Protein AF-A0A3P5W4A6-F1 (afdb_monomer)

Mean predicted aligned error: 20.03 Å

Organism: NCBI:txid2483811

Structure (mmCIF, N/CA/C/O backbone):
data_AF-A0A3P5W4A6-F1
#
_entry.id   AF-A0A3P5W4A6-F1
#
loop_
_atom_site.group_PDB
_atom_site.id
_atom_site.type_symbol
_atom_site.label_atom_id
_atom_site.label_alt_id
_atom_site.label_comp_id
_atom_site.label_asym_id
_atom_site.label_entity_id
_atom_site.label_seq_id
_atom_site.pdbx_PDB_ins_code
_atom_site.Cartn_x
_atom_site.Cartn_y
_atom_site.Cartn_z
_atom_site.occupancy
_atom_site.B_iso_or_equiv
_atom_site.auth_seq_id
_atom_site.auth_comp_id
_atom_site.auth_asym_id
_atom_site.auth_atom_id
_atom_site.pdbx_PDB_model_num
ATOM 1 N N . MET A 1 1 ? -17.748 8.771 -6.420 1.00 75.50 1 MET A N 1
ATOM 2 C CA . MET A 1 1 ? -18.821 8.607 -5.413 1.00 75.50 1 MET A CA 1
ATOM 3 C C . MET A 1 1 ? -18.178 8.096 -4.133 1.00 75.50 1 MET A C 1
ATOM 5 O O . MET A 1 1 ? -17.393 7.160 -4.230 1.00 75.50 1 MET A O 1
ATOM 9 N N . ARG A 1 2 ? -18.423 8.741 -2.987 1.00 87.06 2 ARG A N 1
ATOM 10 C CA . ARG A 1 2 ? -17.891 8.306 -1.686 1.00 87.06 2 ARG A CA 1
ATOM 11 C C . ARG A 1 2 ? -18.998 7.633 -0.875 1.00 87.06 2 ARG A C 1
ATOM 13 O O . ARG A 1 2 ? -20.155 8.033 -0.980 1.00 87.06 2 ARG A O 1
ATOM 20 N N . VAL A 1 3 ? -18.646 6.611 -0.104 1.00 90.62 3 VAL A N 1
ATOM 21 C CA . VAL A 1 3 ? -19.592 5.793 0.665 1.00 90.62 3 VAL A CA 1
ATOM 22 C C . VAL A 1 3 ? -19.397 6.059 2.159 1.00 90.62 3 VAL A C 1
ATOM 24 O O . VAL A 1 3 ? -18.287 5.872 2.653 1.00 90.62 3 VAL A O 1
ATOM 27 N N . PRO A 1 4 ? -20.425 6.500 2.904 1.00 91.75 4 PRO A N 1
ATOM 28 C CA . PRO A 1 4 ? -20.287 6.771 4.331 1.00 91.75 4 PRO A CA 1
ATOM 29 C C . PRO A 1 4 ? -20.111 5.480 5.134 1.00 91.75 4 PRO A C 1
ATOM 31 O O . PRO A 1 4 ? -20.724 4.455 4.830 1.00 91.75 4 PRO A O 1
ATOM 34 N N . ILE A 1 5 ? -19.328 5.553 6.214 1.00 91.75 5 ILE A N 1
ATOM 35 C CA . ILE A 1 5 ? -19.046 4.414 7.101 1.00 91.75 5 ILE A CA 1
ATOM 36 C C . ILE A 1 5 ? -20.317 3.729 7.609 1.00 91.75 5 ILE A C 1
ATOM 38 O O . ILE A 1 5 ? -20.350 2.508 7.664 1.00 91.75 5 ILE A O 1
ATOM 42 N N . SER A 1 6 ? -21.383 4.484 7.907 1.00 90.06 6 SER A N 1
ATOM 43 C CA . SER A 1 6 ? -22.648 3.921 8.402 1.00 90.06 6 SER A CA 1
ATOM 44 C C . SER A 1 6 ? -23.300 2.962 7.409 1.00 90.06 6 SER A C 1
ATOM 46 O O . SER A 1 6 ? -23.916 1.978 7.819 1.00 90.06 6 SER A O 1
ATOM 48 N N . LYS A 1 7 ? -23.161 3.235 6.106 1.00 92.31 7 LYS A N 1
ATOM 49 C CA . LYS A 1 7 ? -23.670 2.358 5.054 1.00 92.31 7 LYS A CA 1
ATOM 50 C C . LYS A 1 7 ? -22.880 1.049 5.029 1.00 92.31 7 LYS A C 1
ATOM 52 O O . LYS A 1 7 ? -23.491 -0.009 5.095 1.00 92.31 7 LYS A O 1
ATOM 57 N N . ILE A 1 8 ? -21.549 1.134 5.055 1.00 92.81 8 ILE A N 1
ATOM 58 C CA . ILE A 1 8 ? -20.649 -0.031 5.042 1.00 92.81 8 ILE A CA 1
ATOM 59 C C . ILE A 1 8 ? -20.871 -0.923 6.265 1.00 92.81 8 ILE A C 1
ATOM 61 O O . ILE A 1 8 ? -21.066 -2.126 6.128 1.00 92.81 8 ILE A O 1
ATOM 65 N N . THR A 1 9 ? -20.890 -0.338 7.466 1.00 93.06 9 THR A N 1
ATOM 66 C CA . THR A 1 9 ? -21.060 -1.100 8.713 1.00 93.06 9 THR A CA 1
ATOM 67 C C . THR A 1 9 ? -22.406 -1.813 8.772 1.00 93.06 9 THR A C 1
ATOM 69 O O . THR A 1 9 ? -22.501 -2.884 9.358 1.00 93.06 9 THR A O 1
ATOM 72 N N . ARG A 1 10 ? -23.447 -1.232 8.161 1.00 93.06 10 ARG A N 1
ATOM 73 C CA . ARG A 1 10 ? -24.784 -1.829 8.099 1.00 93.06 10 ARG A CA 1
ATOM 74 C C . ARG A 1 10 ? -24.882 -2.929 7.043 1.00 93.06 10 ARG A C 1
ATOM 76 O O . ARG A 1 10 ? -25.551 -3.922 7.285 1.00 93.06 10 ARG A O 1
ATOM 83 N N . GLU A 1 11 ? -24.277 -2.731 5.875 1.00 93.38 11 GLU A N 1
ATOM 84 C CA . GLU A 1 11 ? -24.373 -3.675 4.753 1.00 93.38 11 GLU A CA 1
ATOM 85 C C . GLU A 1 11 ? -23.507 -4.919 4.962 1.00 93.38 11 GLU A C 1
ATOM 87 O O . GLU A 1 11 ? -23.940 -6.019 4.632 1.00 93.38 11 GLU A O 1
ATOM 92 N N . LEU A 1 12 ? -22.320 -4.762 5.552 1.00 90.88 12 LEU A N 1
ATOM 93 C CA . LEU A 1 12 ? -21.375 -5.866 5.740 1.00 90.88 12 LEU A CA 1
ATOM 94 C C . LEU A 1 12 ? -21.392 -6.465 7.155 1.00 90.88 12 LEU A C 1
ATOM 96 O O . LEU A 1 12 ? -20.729 -7.472 7.389 1.00 90.88 12 LEU A O 1
ATOM 100 N N . ASP A 1 13 ? -22.159 -5.877 8.081 1.00 92.06 13 ASP A N 1
ATOM 101 C CA . ASP A 1 13 ? -22.192 -6.232 9.513 1.00 92.06 13 ASP A CA 1
ATOM 102 C C . ASP A 1 13 ? -20.806 -6.151 10.194 1.00 92.06 13 ASP A C 1
ATOM 104 O O . ASP A 1 13 ? -20.421 -6.951 11.048 1.00 92.06 13 ASP A O 1
ATOM 108 N N . ILE A 1 14 ? -20.019 -5.146 9.797 1.00 91.25 14 ILE A N 1
ATOM 109 C CA . ILE A 1 14 ? -18.671 -4.891 10.321 1.00 91.25 14 ILE A CA 1
ATOM 110 C C . ILE A 1 14 ? -18.747 -3.788 11.374 1.00 91.25 14 ILE A C 1
ATOM 112 O O . ILE A 1 14 ? -19.361 -2.739 11.166 1.00 91.25 14 ILE A O 1
ATOM 116 N N . LYS A 1 15 ? -18.058 -3.964 12.507 1.00 91.56 15 LYS A N 1
ATOM 117 C CA . LYS A 1 15 ? -17.985 -2.915 13.535 1.00 91.56 15 LYS A CA 1
ATOM 118 C C . LYS A 1 15 ? -17.104 -1.762 13.055 1.00 91.56 15 LYS A C 1
ATOM 120 O O . LYS A 1 15 ? -15.986 -1.991 12.600 1.00 91.56 15 LYS A O 1
ATOM 125 N N . SER A 1 16 ? -17.514 -0.513 13.292 1.00 88.88 16 SER A N 1
ATOM 126 C CA . SER A 1 16 ? -16.731 0.683 12.919 1.00 88.88 16 SER A CA 1
ATOM 127 C C . SER A 1 16 ? -15.290 0.660 13.448 1.00 88.88 16 SER A C 1
ATOM 129 O O . SER A 1 16 ? -14.368 1.130 12.790 1.00 88.88 16 SER A O 1
ATOM 131 N N . PHE A 1 17 ? -15.079 0.073 14.630 1.00 89.81 17 PHE A N 1
ATOM 132 C CA . PHE A 1 17 ? -13.748 -0.103 15.216 1.00 89.81 17 PHE A CA 1
ATOM 133 C C . PHE A 1 17 ? -12.840 -1.041 14.403 1.00 89.81 17 PHE A C 1
ATOM 135 O O . PHE A 1 17 ? -11.631 -0.835 14.359 1.00 89.81 17 PHE A O 1
ATOM 142 N N . GLN A 1 18 ? -13.397 -2.066 13.750 1.00 90.62 18 GLN A N 1
ATOM 143 C CA . GLN A 1 18 ? -12.624 -2.958 12.881 1.00 90.62 18 GLN A CA 1
ATOM 144 C C . GLN A 1 18 ? -12.166 -2.229 11.621 1.00 90.62 18 GLN A C 1
ATOM 146 O O . GLN A 1 18 ? -10.987 -2.314 11.292 1.00 90.62 18 GLN A O 1
ATOM 151 N N . LEU A 1 19 ? -13.052 -1.448 10.992 1.00 91.62 19 LEU A N 1
ATOM 152 C CA . LEU A 1 19 ? -12.688 -0.605 9.850 1.00 91.62 19 LEU A CA 1
ATOM 153 C C . LEU A 1 19 ? -11.540 0.338 10.211 1.00 91.62 19 LEU A C 1
ATOM 155 O O . LEU A 1 19 ? -10.555 0.403 9.486 1.00 91.62 19 LEU A O 1
ATOM 159 N N . HIS A 1 20 ? -11.601 0.976 11.383 1.00 89.12 20 HIS A N 1
ATOM 160 C CA . HIS A 1 20 ? -10.517 1.845 11.832 1.00 89.12 20 HIS A CA 1
ATOM 161 C C . HIS A 1 20 ? -9.177 1.108 11.988 1.00 89.12 20 HIS A C 1
ATOM 163 O O . HIS A 1 20 ? -8.141 1.615 11.574 1.00 89.12 20 HIS A O 1
ATOM 169 N N . LYS A 1 21 ? -9.183 -0.127 12.501 1.00 90.25 21 LYS A N 1
ATOM 170 C CA . LYS A 1 21 ? -7.963 -0.948 12.557 1.00 90.25 21 LYS A CA 1
ATOM 171 C C . LYS A 1 21 ? -7.420 -1.305 11.177 1.00 90.25 21 LYS A C 1
ATOM 173 O O . LYS A 1 21 ? -6.212 -1.444 11.023 1.00 90.25 21 LYS A O 1
ATOM 178 N N . TRP A 1 22 ? -8.287 -1.509 10.190 1.00 91.38 22 TRP A N 1
ATOM 179 C CA . TRP A 1 22 ? -7.861 -1.788 8.817 1.00 91.38 22 TRP A CA 1
ATOM 180 C C . TRP A 1 22 ? -7.266 -0.544 8.154 1.00 91.38 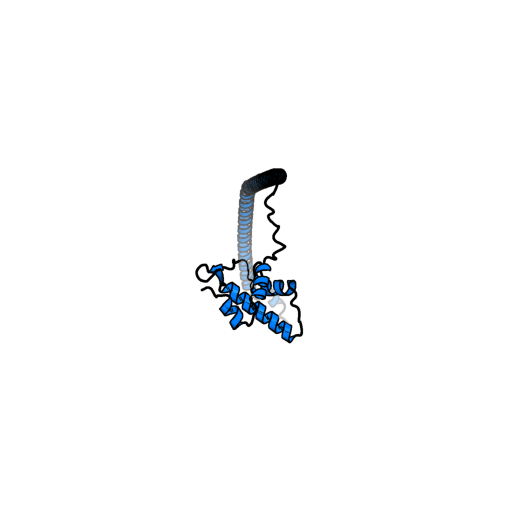22 TRP A C 1
ATOM 182 O O . TRP A 1 22 ? -6.289 -0.665 7.419 1.00 91.38 22 TRP A O 1
ATOM 192 N N . GLU A 1 23 ? -7.784 0.645 8.478 1.00 89.88 23 GLU A N 1
ATOM 193 C CA . GLU A 1 23 ? -7.181 1.932 8.100 1.00 89.88 23 GLU A CA 1
ATOM 194 C C . GLU A 1 23 ? -5.772 2.079 8.683 1.00 89.88 23 GLU A C 1
ATOM 196 O O . GLU A 1 23 ? -4.827 2.340 7.946 1.00 89.88 23 GLU A O 1
ATOM 201 N N . GLU A 1 24 ? -5.613 1.871 9.995 1.00 87.88 24 GLU A N 1
ATOM 202 C CA . GLU A 1 24 ? -4.319 2.000 10.687 1.00 87.88 24 GLU A CA 1
ATOM 203 C C . GLU A 1 24 ? -3.252 1.046 10.146 1.00 87.88 24 GLU A C 1
ATOM 205 O O . GLU A 1 24 ? -2.065 1.362 10.179 1.00 87.88 24 GLU A O 1
ATOM 210 N N . ARG A 1 25 ? -3.673 -0.115 9.640 1.00 86.81 25 ARG A N 1
ATOM 211 C CA . ARG A 1 25 ? -2.792 -1.127 9.048 1.00 86.81 25 ARG A CA 1
ATOM 212 C C . ARG A 1 25 ? -2.487 -0.896 7.569 1.00 86.81 25 ARG A C 1
ATOM 214 O O . ARG A 1 25 ? -1.759 -1.691 6.988 1.00 86.81 25 ARG A O 1
ATOM 221 N N . GLY A 1 26 ? -3.071 0.128 6.944 1.00 87.06 26 GLY A N 1
ATOM 222 C CA . GLY A 1 26 ? -2.898 0.388 5.512 1.00 87.06 26 GLY A CA 1
ATOM 223 C C . GLY A 1 26 ? -3.611 -0.618 4.598 1.00 87.06 26 GLY A C 1
ATOM 224 O O . GLY A 1 26 ? -3.369 -0.648 3.394 1.00 87.06 26 GLY A O 1
ATOM 225 N N . TRP A 1 27 ? -4.523 -1.442 5.125 1.00 90.25 27 TRP A N 1
ATOM 226 C CA . TRP A 1 27 ? -5.204 -2.478 4.333 1.00 90.25 27 TRP A CA 1
ATOM 227 C C . TRP A 1 27 ? -6.145 -1.888 3.280 1.00 90.25 27 TRP A C 1
ATOM 229 O O . TRP A 1 27 ? -6.357 -2.477 2.219 1.00 90.25 27 TRP A O 1
ATOM 239 N N . LEU A 1 28 ? -6.660 -0.685 3.540 1.00 89.94 28 LEU A N 1
ATOM 240 C CA . LEU A 1 28 ? -7.551 0.030 2.625 1.00 89.94 28 LEU A CA 1
ATOM 241 C C . LEU A 1 28 ? -6.806 0.762 1.494 1.00 89.94 28 LEU A C 1
ATOM 243 O O . LEU A 1 28 ? -7.451 1.396 0.663 1.00 89.94 28 LEU A O 1
ATOM 247 N N . GLY A 1 29 ? -5.477 0.633 1.425 1.00 84.50 29 GLY A N 1
ATOM 248 C CA . GLY A 1 29 ? -4.630 1.257 0.409 1.00 84.50 29 GLY A CA 1
ATOM 249 C C . GLY A 1 29 ? -4.019 2.584 0.858 1.00 84.50 29 GLY A C 1
ATOM 250 O O . GLY A 1 29 ? -4.116 2.974 2.020 1.00 84.50 29 GLY A O 1
ATOM 251 N N . THR A 1 30 ? -3.372 3.265 -0.086 1.00 79.06 30 THR A N 1
ATOM 252 C CA . THR A 1 30 ? -2.636 4.521 0.141 1.00 79.06 30 THR A CA 1
ATOM 253 C C . THR A 1 30 ? -3.531 5.758 0.129 1.00 79.06 30 THR A C 1
ATOM 255 O O . THR A 1 30 ? -3.128 6.819 0.607 1.00 79.06 30 THR A O 1
ATOM 258 N N . GLU A 1 31 ? -4.755 5.645 -0.396 1.00 79.56 31 GLU A N 1
ATOM 259 C CA . GLU A 1 31 ? -5.702 6.754 -0.406 1.00 79.56 31 GLU A CA 1
ATOM 260 C C . GLU A 1 31 ? -6.123 7.126 1.026 1.00 79.56 31 GLU A C 1
ATOM 262 O O . GLU A 1 31 ? -6.561 6.259 1.791 1.00 79.56 31 GLU A O 1
ATOM 267 N N . PRO A 1 32 ? -6.073 8.416 1.402 1.00 80.62 32 PRO A N 1
ATOM 268 C CA . PRO A 1 32 ? -6.517 8.846 2.717 1.00 80.62 32 PRO A CA 1
ATOM 269 C C . PRO A 1 32 ? -8.035 8.686 2.861 1.00 80.6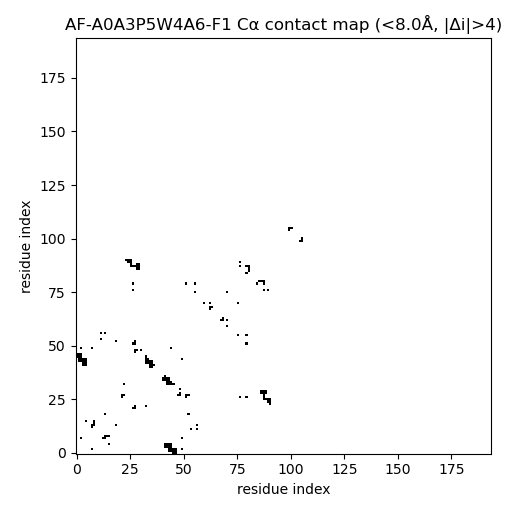2 32 PRO A C 1
ATOM 271 O O . PRO A 1 32 ? -8.817 9.004 1.958 1.00 80.62 32 PRO A O 1
ATOM 274 N N . VAL A 1 33 ? -8.475 8.234 4.036 1.00 85.62 33 VAL A N 1
ATOM 275 C CA . VAL A 1 33 ? -9.900 8.217 4.389 1.00 85.62 33 VAL A CA 1
ATOM 276 C C . VAL A 1 33 ? -10.388 9.649 4.564 1.00 85.62 33 VAL A C 1
ATOM 278 O O . VAL A 1 33 ? -9.871 10.403 5.391 1.00 85.62 33 VAL A O 1
ATOM 281 N N . PHE A 1 34 ? -11.410 10.024 3.797 1.00 87.31 34 PHE A N 1
ATOM 282 C CA . PHE A 1 34 ? -11.976 11.365 3.859 1.00 87.31 34 PHE A CA 1
ATOM 283 C C . PHE A 1 34 ? -12.984 11.464 4.998 1.00 87.31 34 PHE A C 1
ATOM 285 O O . PHE A 1 34 ? -13.841 10.593 5.161 1.00 87.31 34 PHE A O 1
ATOM 292 N N . LYS A 1 35 ? -12.899 12.543 5.771 1.00 88.62 35 LYS A N 1
ATOM 293 C CA . LYS A 1 35 ? -13.887 12.886 6.793 1.00 88.62 35 LYS A CA 1
ATOM 294 C C . LYS A 1 35 ? -14.749 14.008 6.248 1.00 88.62 35 LYS A C 1
ATOM 296 O O . LYS A 1 35 ? -14.225 15.072 5.940 1.00 88.62 35 LYS A O 1
ATOM 301 N N . ASP A 1 36 ? -16.037 13.739 6.115 1.00 84.62 36 ASP A N 1
ATOM 302 C CA . ASP A 1 36 ? -17.000 14.683 5.569 1.00 84.62 36 ASP A CA 1
ATOM 303 C C . ASP A 1 36 ? -17.292 15.797 6.591 1.00 84.62 36 ASP A C 1
ATOM 305 O O . ASP A 1 36 ? -17.867 15.503 7.647 1.00 84.62 36 ASP A O 1
ATOM 309 N N . PRO A 1 37 ? -16.873 17.052 6.335 1.00 83.31 37 PRO A N 1
ATOM 310 C CA . PRO A 1 37 ? -17.083 18.152 7.272 1.00 83.31 37 PRO A CA 1
ATOM 311 C C . PRO A 1 37 ? -18.569 18.488 7.448 1.00 83.31 37 PRO A C 1
ATOM 313 O O . PRO A 1 37 ? -18.964 18.894 8.540 1.00 83.31 37 PRO A O 1
ATOM 316 N N . ASP A 1 38 ? -19.394 18.247 6.427 1.00 84.00 38 ASP A N 1
ATOM 317 C CA . ASP A 1 38 ? -20.820 18.587 6.433 1.00 84.00 38 ASP A CA 1
ATOM 318 C C . ASP A 1 38 ? -21.663 17.543 7.180 1.00 84.00 38 ASP A C 1
ATOM 320 O O . ASP A 1 38 ? -22.818 17.783 7.532 1.00 84.00 38 ASP A O 1
ATOM 324 N N . ASN A 1 39 ? -21.074 16.383 7.480 1.00 82.75 39 ASN A N 1
ATOM 325 C CA . ASN A 1 39 ? -21.731 15.274 8.158 1.00 82.75 39 ASN A CA 1
ATOM 326 C C . ASN A 1 39 ? -20.968 14.861 9.426 1.00 82.75 39 ASN A C 1
ATOM 328 O O . ASN A 1 39 ? -20.541 13.717 9.581 1.00 82.75 39 ASN A O 1
ATOM 332 N N . ASN A 1 40 ? -20.754 15.820 10.333 1.00 83.56 40 ASN A N 1
ATOM 333 C CA . ASN A 1 40 ? -20.132 15.609 11.650 1.00 83.56 40 ASN A CA 1
ATOM 334 C C . ASN A 1 40 ? -18.754 14.904 11.593 1.00 83.56 40 ASN A C 1
ATOM 336 O O . ASN A 1 40 ? -18.405 14.101 12.462 1.00 83.56 40 ASN A O 1
ATOM 340 N N . GLY A 1 41 ? -17.977 15.143 10.532 1.00 82.69 41 GLY A N 1
ATOM 341 C CA . GLY A 1 41 ? -16.682 14.492 10.327 1.00 82.69 41 GLY A CA 1
ATOM 342 C C . GLY A 1 41 ? -16.781 12.990 10.042 1.00 82.69 41 GLY A C 1
ATOM 343 O O . GLY A 1 41 ? -15.814 12.256 10.286 1.00 82.69 41 GLY A O 1
ATOM 344 N N . GLN A 1 42 ? -17.934 12.503 9.571 1.00 86.94 42 GLN A N 1
ATOM 345 C CA . GLN A 1 42 ? -18.147 11.088 9.293 1.00 86.94 42 GLN A CA 1
ATOM 346 C C . GLN A 1 42 ? -17.155 10.595 8.230 1.00 86.94 42 GLN A C 1
ATOM 348 O O . GLN A 1 42 ? -16.916 11.241 7.211 1.00 86.94 42 GLN A O 1
ATOM 353 N N . ARG A 1 43 ? -16.568 9.416 8.465 1.00 89.94 43 ARG A N 1
ATOM 354 C CA . ARG A 1 43 ? -15.662 8.779 7.503 1.00 89.94 43 ARG A CA 1
ATOM 355 C C . ARG A 1 43 ? -16.426 8.364 6.253 1.00 89.94 43 ARG A C 1
ATOM 357 O O . ARG A 1 43 ? -17.495 7.756 6.346 1.00 89.94 43 ARG A O 1
ATOM 364 N N . THR A 1 44 ? -15.841 8.649 5.100 1.00 92.31 44 THR A N 1
ATOM 365 C CA . THR A 1 44 ? -16.347 8.243 3.796 1.00 92.31 44 THR A CA 1
ATOM 366 C C . THR A 1 44 ? -15.229 7.604 2.982 1.00 92.31 44 THR A C 1
ATOM 368 O O . THR A 1 44 ? -14.091 8.082 2.963 1.00 92.31 44 THR A O 1
ATOM 371 N N . TYR A 1 45 ? -15.570 6.518 2.302 1.00 92.44 45 TYR A N 1
ATOM 372 C CA . TYR A 1 45 ? -14.625 5.673 1.590 1.00 92.44 45 TYR A CA 1
ATOM 373 C C . TYR A 1 45 ? -14.778 5.833 0.081 1.00 92.44 45 TYR A C 1
ATOM 375 O O . TYR A 1 45 ? -15.887 6.037 -0.427 1.00 92.44 45 TYR A O 1
ATOM 383 N N . SER A 1 46 ? -13.662 5.777 -0.639 1.00 91.62 46 SER A N 1
ATOM 384 C CA . SER A 1 46 ? -13.655 5.699 -2.098 1.00 91.62 46 SER A CA 1
ATOM 385 C C . SER A 1 46 ? -14.157 4.333 -2.576 1.00 91.62 46 SER A C 1
ATOM 387 O O . SER A 1 46 ? -14.298 3.392 -1.794 1.00 91.62 46 SER A O 1
ATOM 389 N N . LYS A 1 47 ? -14.427 4.210 -3.879 1.00 90.12 47 LYS A N 1
ATOM 390 C CA . LYS A 1 47 ? -14.847 2.934 -4.472 1.00 90.12 47 LYS A CA 1
ATOM 391 C C . LYS A 1 47 ? -13.785 1.843 -4.274 1.00 90.12 47 LYS A C 1
ATOM 393 O O . LYS A 1 47 ? -14.130 0.740 -3.878 1.00 90.12 47 LYS A O 1
ATOM 398 N N . GLN A 1 48 ? -12.508 2.179 -4.463 1.00 88.88 48 GLN A N 1
ATOM 399 C CA . GLN A 1 48 ? -11.394 1.245 -4.262 1.00 88.88 48 GLN A CA 1
ATOM 400 C C . GLN A 1 48 ? -11.274 0.801 -2.799 1.00 88.88 48 GLN A C 1
ATOM 402 O O . GLN A 1 48 ? -11.060 -0.376 -2.517 1.00 88.88 48 GLN A O 1
ATOM 407 N N . GLN A 1 49 ? -11.453 1.731 -1.855 1.00 91.12 49 GLN A N 1
ATOM 408 C CA . GLN A 1 49 ? -11.473 1.401 -0.430 1.00 91.12 49 GLN A CA 1
ATOM 409 C C . GLN A 1 49 ? -12.641 0.465 -0.091 1.00 91.12 49 GLN A C 1
ATOM 411 O O . GLN A 1 49 ? -12.450 -0.477 0.670 1.00 91.12 49 GLN A O 1
ATOM 416 N N . VAL A 1 50 ? -13.825 0.682 -0.675 1.00 92.69 50 VAL A N 1
ATOM 417 C CA . VAL A 1 50 ? -14.987 -0.204 -0.485 1.00 92.69 50 VAL A CA 1
ATOM 418 C C . VAL A 1 50 ? -14.716 -1.603 -1.044 1.00 92.69 50 VAL A C 1
ATOM 420 O O . VAL A 1 50 ? -14.923 -2.572 -0.325 1.00 92.69 50 VAL A O 1
ATOM 423 N N . GLU A 1 51 ? -14.163 -1.719 -2.254 1.00 92.19 51 GLU A N 1
ATOM 424 C CA . GLU A 1 51 ? -13.800 -3.015 -2.857 1.00 92.19 51 GLU A CA 1
ATOM 425 C C . GLU A 1 51 ? -12.800 -3.798 -1.982 1.00 92.19 51 GLU A C 1
ATOM 427 O O . GLU A 1 51 ? -12.918 -5.014 -1.810 1.00 92.19 51 GLU A O 1
ATOM 432 N N . ARG A 1 52 ? -11.834 -3.102 -1.366 1.00 92.44 52 ARG A N 1
ATOM 433 C CA . ARG A 1 52 ? -10.904 -3.703 -0.398 1.00 92.44 52 ARG A CA 1
ATOM 434 C C . ARG A 1 52 ? -11.612 -4.151 0.880 1.00 92.44 52 ARG A C 1
ATOM 436 O O . ARG A 1 52 ? -11.348 -5.253 1.347 1.00 92.44 52 ARG A O 1
ATOM 443 N N . ILE A 1 53 ? -12.505 -3.329 1.437 1.00 94.50 53 ILE A N 1
ATOM 444 C CA . ILE A 1 53 ? -13.295 -3.672 2.633 1.00 94.50 53 ILE A CA 1
ATOM 445 C C . ILE A 1 53 ? -14.129 -4.934 2.384 1.00 94.50 53 ILE A C 1
ATOM 447 O O . ILE A 1 53 ? -14.114 -5.839 3.215 1.00 94.50 53 ILE A O 1
ATOM 451 N N . GLU A 1 54 ? -14.825 -4.997 1.248 1.00 94.62 54 GLU A N 1
ATOM 452 C CA . GLU A 1 54 ? -15.653 -6.144 0.860 1.00 94.62 54 GLU A CA 1
ATOM 453 C C . GLU A 1 54 ? -14.816 -7.419 0.746 1.00 94.62 54 GLU A C 1
ATOM 455 O O . GLU A 1 54 ? -15.203 -8.461 1.270 1.00 94.62 54 GLU A O 1
ATOM 460 N N . TYR A 1 55 ? -13.627 -7.333 0.146 1.00 95.00 55 TYR A N 1
ATOM 461 C CA . TYR A 1 55 ? -12.734 -8.484 0.068 1.00 95.00 55 TYR A CA 1
ATOM 462 C C . TYR A 1 55 ? -12.204 -8.937 1.433 1.00 95.00 55 TYR A C 1
ATOM 464 O O . TYR A 1 55 ? -12.156 -10.134 1.704 1.00 95.00 55 TYR A O 1
ATOM 472 N N . ILE A 1 56 ? -11.808 -8.004 2.307 1.00 94.50 56 ILE A N 1
ATOM 473 C CA . ILE A 1 56 ? -11.340 -8.351 3.659 1.00 94.50 56 ILE A CA 1
ATOM 474 C C . ILE A 1 56 ? -12.456 -9.067 4.428 1.00 94.50 56 ILE A C 1
ATOM 476 O O . ILE A 1 56 ? -12.195 -10.055 5.114 1.00 94.50 56 ILE A O 1
ATOM 480 N N . ASP A 1 57 ? -13.693 -8.586 4.308 1.00 94.75 57 ASP A N 1
ATOM 481 C CA . ASP A 1 57 ? -14.863 -9.202 4.930 1.00 94.75 57 ASP A CA 1
ATOM 482 C C . ASP A 1 57 ? -15.136 -10.614 4.394 1.00 94.75 57 ASP A C 1
ATOM 484 O O . ASP A 1 57 ? -15.339 -11.537 5.184 1.00 94.75 57 ASP A O 1
ATOM 488 N N . GLU A 1 58 ? -15.060 -10.808 3.075 1.00 94.56 58 GLU A N 1
ATOM 489 C CA . GLU A 1 58 ? -15.184 -12.117 2.425 1.00 94.56 58 GLU A CA 1
ATOM 490 C C . GLU A 1 58 ? -14.146 -13.113 2.965 1.00 94.56 58 GLU A C 1
ATOM 492 O O . GLU A 1 58 ? -14.509 -14.183 3.461 1.00 94.56 58 GLU A O 1
ATOM 497 N N . VAL A 1 59 ? -12.867 -12.722 2.985 1.00 94.31 59 VAL A N 1
ATOM 498 C CA . VAL A 1 59 ? -11.773 -13.558 3.502 1.00 94.31 59 VAL A CA 1
ATOM 499 C C . VAL A 1 59 ? -11.985 -13.897 4.979 1.00 94.31 59 VAL A C 1
ATOM 501 O O . VAL A 1 59 ? -11.794 -15.042 5.389 1.00 94.31 59 VAL A O 1
ATOM 504 N N . ILE A 1 60 ? -12.401 -12.931 5.805 1.00 93.00 60 ILE A N 1
ATOM 505 C CA . ILE A 1 60 ? -12.667 -13.179 7.228 1.00 93.00 60 ILE A CA 1
ATOM 506 C C . ILE A 1 60 ? -13.848 -14.137 7.398 1.00 93.00 60 ILE A C 1
ATOM 508 O O . ILE A 1 60 ? -13.774 -15.043 8.231 1.00 93.00 60 ILE A O 1
ATOM 512 N N . LYS A 1 61 ? -14.928 -13.969 6.631 1.00 93.19 61 LYS A N 1
ATOM 513 C CA . LYS A 1 61 ? -16.086 -14.871 6.671 1.00 93.19 61 LYS A CA 1
ATOM 514 C C . LYS A 1 61 ? -15.690 -16.291 6.276 1.00 93.19 61 LYS A C 1
ATOM 516 O O . LYS A 1 61 ? -16.102 -17.233 6.951 1.00 93.19 61 LYS A O 1
ATOM 521 N N . ASP A 1 62 ? -14.842 -16.451 5.268 1.00 94.12 62 ASP A N 1
ATOM 522 C CA . ASP A 1 62 ? -14.337 -17.761 4.859 1.00 94.12 62 ASP A CA 1
ATOM 523 C C . ASP A 1 62 ? -13.399 -18.386 5.898 1.00 94.12 62 ASP A C 1
ATOM 525 O O . ASP A 1 62 ? -13.554 -19.562 6.226 1.00 94.12 62 ASP A O 1
ATOM 529 N N . GLN A 1 63 ? -12.528 -17.596 6.533 1.00 92.81 63 GLN A N 1
ATOM 530 C CA . GLN A 1 63 ? -11.737 -18.051 7.683 1.00 92.81 63 GLN A CA 1
ATOM 531 C C . GLN A 1 63 ? -12.632 -18.549 8.827 1.00 92.81 63 GLN A C 1
ATOM 533 O O . GLN A 1 63 ? -12.356 -19.587 9.423 1.00 92.81 63 GLN A O 1
ATOM 538 N N . ARG A 1 64 ? -13.740 -17.855 9.120 1.00 92.88 64 ARG A N 1
ATOM 539 C CA . ARG A 1 64 ? -14.689 -18.289 10.160 1.00 92.88 64 ARG A CA 1
ATOM 540 C C . ARG A 1 64 ? -15.407 -19.588 9.802 1.00 92.88 64 ARG A C 1
ATOM 542 O O . ARG A 1 64 ? -15.634 -20.388 10.705 1.00 92.88 64 ARG A O 1
ATOM 549 N N . LYS A 1 65 ? -15.718 -19.829 8.522 1.00 93.88 65 LYS A N 1
ATOM 550 C CA . LYS A 1 65 ? -16.258 -21.123 8.057 1.00 93.88 65 LYS A CA 1
ATOM 551 C C . LYS A 1 65 ? -15.254 -22.264 8.236 1.00 93.88 65 LYS A C 1
ATOM 553 O O . LYS A 1 65 ? -15.667 -23.392 8.465 1.00 93.88 65 LYS A O 1
ATOM 558 N N . GLN A 1 66 ? -13.959 -21.966 8.154 1.00 92.19 66 GLN A N 1
ATOM 559 C CA . GLN A 1 66 ? -12.863 -22.913 8.388 1.00 92.19 66 GLN A CA 1
ATOM 560 C C . GLN A 1 66 ? -12.454 -23.016 9.871 1.00 92.19 66 GLN A C 1
ATOM 562 O O . GLN A 1 66 ? -11.378 -23.522 10.171 1.00 92.19 66 GLN A O 1
ATOM 567 N N . GLU A 1 67 ? -13.271 -22.502 10.799 1.00 91.44 67 GLU A N 1
ATOM 568 C CA . GLU A 1 67 ? -12.992 -22.470 12.248 1.00 91.44 67 GLU A CA 1
ATOM 569 C C . GLU A 1 67 ? -11.727 -21.677 12.644 1.00 91.44 67 GLU A C 1
ATOM 571 O O . GLU A 1 67 ? -11.260 -21.713 13.784 1.00 91.44 67 GLU A O 1
ATOM 576 N N . ILE A 1 68 ? -11.191 -20.862 11.733 1.00 88.62 68 ILE A N 1
ATOM 577 C CA . ILE A 1 68 ? -10.089 -19.947 12.021 1.00 88.62 68 ILE A CA 1
ATOM 578 C C . ILE A 1 68 ? -10.685 -18.706 12.684 1.00 88.62 68 ILE A C 1
ATOM 580 O O . ILE A 1 68 ? -11.295 -17.857 12.034 1.00 88.62 68 ILE A O 1
ATOM 584 N N . HIS A 1 69 ? -10.512 -18.574 14.000 1.00 85.56 69 HIS A N 1
ATOM 585 C CA . HIS A 1 69 ? -11.066 -17.459 14.785 1.00 85.56 69 HIS A CA 1
ATOM 586 C C . HIS A 1 69 ? -10.200 -16.192 14.799 1.00 85.56 69 HIS A C 1
ATOM 588 O O . HIS A 1 69 ? -10.687 -15.114 15.152 1.00 85.56 69 HIS A O 1
ATOM 594 N N . ARG A 1 70 ? -8.923 -16.285 14.415 1.00 85.06 70 ARG A N 1
ATOM 595 C CA . ARG A 1 70 ? -7.990 -15.153 14.402 1.00 85.06 70 ARG A CA 1
ATOM 596 C C . ARG A 1 70 ? -7.348 -15.018 13.031 1.00 85.06 70 ARG A C 1
ATOM 598 O O . ARG A 1 70 ? -6.675 -15.926 12.575 1.00 85.06 70 ARG A O 1
ATOM 605 N N . THR A 1 71 ? -7.534 -13.855 12.423 1.00 86.81 71 THR A N 1
ATOM 606 C CA . THR A 1 71 ? -6.928 -13.508 11.136 1.00 86.81 71 THR A CA 1
ATOM 607 C C . THR A 1 71 ? -5.480 -13.082 11.355 1.00 86.81 71 THR A C 1
ATOM 609 O O . THR A 1 71 ? -5.231 -12.133 12.112 1.00 86.81 71 THR A O 1
ATOM 612 N N . ASP A 1 72 ? -4.533 -13.775 10.719 1.00 89.69 72 ASP A N 1
ATOM 613 C CA . ASP A 1 72 ? -3.128 -13.366 10.702 1.00 89.69 72 ASP A CA 1
ATOM 614 C C . ASP A 1 72 ? -2.979 -12.090 9.854 1.00 89.69 72 ASP A C 1
ATOM 616 O O . ASP A 1 72 ? -3.359 -12.079 8.678 1.00 89.69 72 ASP A O 1
ATOM 620 N N . PRO A 1 73 ? -2.446 -10.991 10.424 1.00 87.81 73 PRO A N 1
ATOM 621 C CA . PRO A 1 73 ? -2.217 -9.775 9.665 1.00 87.81 73 PRO A CA 1
ATOM 622 C C . PRO A 1 73 ? -1.325 -9.967 8.432 1.00 87.81 73 PRO A C 1
ATOM 624 O O . PRO A 1 73 ? -1.601 -9.360 7.402 1.00 87.81 73 PRO A O 1
ATOM 627 N N . LYS A 1 74 ? -0.288 -10.812 8.518 1.00 88.75 74 LYS A N 1
ATOM 628 C CA . LYS A 1 74 ? 0.672 -11.006 7.418 1.00 88.75 74 LYS A CA 1
ATOM 629 C C . LYS A 1 74 ? 0.046 -11.740 6.239 1.00 88.75 74 LYS A C 1
ATOM 631 O O . LYS A 1 74 ? 0.333 -11.432 5.086 1.00 88.75 74 LYS A O 1
ATOM 636 N N . GLU A 1 75 ? -0.806 -12.712 6.538 1.00 90.81 75 GLU A N 1
ATOM 637 C CA . GLU A 1 75 ? -1.546 -13.459 5.527 1.00 90.81 75 GLU A CA 1
ATOM 638 C C . GLU A 1 75 ? -2.545 -12.550 4.807 1.00 90.81 75 GLU A C 1
ATOM 640 O O . GLU A 1 75 ? -2.587 -12.532 3.579 1.00 90.81 75 GLU A O 1
ATOM 645 N N . MET A 1 76 ? -3.277 -11.719 5.557 1.00 90.50 76 MET A N 1
ATOM 646 C CA . MET A 1 76 ? -4.203 -10.749 4.970 1.00 90.50 76 MET A CA 1
ATOM 647 C C . MET A 1 76 ? -3.481 -9.726 4.081 1.00 90.50 76 MET A C 1
ATOM 649 O O . MET A 1 76 ? -3.944 -9.437 2.982 1.00 90.50 76 MET A O 1
ATOM 653 N N . GLU A 1 77 ? -2.327 -9.209 4.517 1.00 89.25 77 GLU A N 1
ATOM 654 C CA . GLU A 1 77 ? -1.482 -8.319 3.704 1.00 89.25 77 GLU A CA 1
ATOM 655 C C . GLU A 1 77 ? -1.085 -8.975 2.376 1.00 89.25 77 GLU A C 1
ATOM 657 O O . GLU A 1 77 ? -1.201 -8.349 1.322 1.00 89.25 77 GLU A O 1
ATOM 662 N N . LYS A 1 78 ? -0.678 -10.251 2.411 1.00 89.25 78 LYS A N 1
ATOM 663 C CA . LYS A 1 78 ? -0.326 -11.015 1.209 1.00 89.25 78 LYS A CA 1
ATOM 664 C C . LYS A 1 78 ? -1.523 -11.175 0.268 1.00 89.25 78 LYS A C 1
ATOM 666 O O . LYS A 1 78 ? -1.383 -10.921 -0.924 1.00 89.25 78 LYS A O 1
ATOM 671 N N . LEU A 1 79 ? -2.689 -11.546 0.797 1.00 90.81 79 LEU A N 1
ATOM 672 C CA . LEU A 1 79 ? -3.920 -11.715 0.015 1.00 90.81 79 LEU A CA 1
ATOM 673 C C . LEU A 1 79 ? -4.390 -10.405 -0.628 1.00 90.81 79 LEU A C 1
ATOM 675 O O . LEU A 1 79 ? -4.882 -10.404 -1.756 1.00 90.81 79 LEU A O 1
ATOM 679 N N . LEU A 1 80 ? -4.249 -9.287 0.086 1.00 90.06 80 LEU A N 1
ATOM 680 C CA . LEU A 1 80 ? -4.576 -7.960 -0.428 1.00 90.06 80 LEU A CA 1
ATOM 681 C C . LEU A 1 80 ? -3.612 -7.530 -1.536 1.00 90.06 80 LEU A C 1
ATOM 683 O O . LEU A 1 80 ? -4.058 -6.991 -2.549 1.00 90.06 80 LEU A O 1
ATOM 687 N N . LEU A 1 81 ? -2.315 -7.797 -1.364 1.00 87.19 81 LEU A N 1
ATOM 688 C CA . LEU A 1 81 ? -1.301 -7.524 -2.379 1.00 87.19 81 LEU A CA 1
ATOM 689 C C . LEU A 1 81 ? -1.539 -8.356 -3.647 1.00 87.19 81 LEU A C 1
ATOM 691 O O . LEU A 1 81 ? -1.453 -7.820 -4.748 1.00 87.19 81 LEU A O 1
ATOM 695 N N . GLU A 1 82 ? -1.877 -9.637 -3.492 1.00 88.88 82 GLU A N 1
ATOM 696 C CA . GLU A 1 82 ? -2.156 -10.550 -4.604 1.00 88.88 82 GLU A CA 1
ATOM 697 C C . GLU A 1 82 ? -3.403 -10.135 -5.398 1.00 88.88 82 GLU A C 1
ATOM 699 O O . GLU A 1 82 ? -3.367 -10.122 -6.626 1.00 88.88 82 GLU A O 1
ATOM 704 N N . LYS A 1 83 ? -4.493 -9.747 -4.717 1.00 88.25 83 LYS A N 1
ATOM 705 C CA . LYS A 1 83 ? -5.753 -9.391 -5.390 1.00 88.25 83 LYS A CA 1
ATOM 706 C C . LYS A 1 83 ? -5.732 -8.011 -6.043 1.00 88.25 83 LYS A C 1
ATOM 708 O O . LYS A 1 83 ? -6.285 -7.852 -7.128 1.00 88.25 83 LYS A O 1
ATOM 713 N N . PHE A 1 84 ? -5.168 -7.006 -5.376 1.00 85.19 84 PHE A N 1
ATOM 714 C CA . PHE A 1 84 ? -5.281 -5.618 -5.833 1.00 85.19 84 PHE A CA 1
ATOM 715 C C . PHE A 1 84 ? -4.032 -5.098 -6.545 1.00 85.19 84 PHE A C 1
ATOM 717 O O . PHE A 1 84 ? -4.156 -4.149 -7.316 1.00 85.19 84 PHE A O 1
ATOM 724 N N . GLY A 1 85 ? -2.861 -5.709 -6.332 1.00 70.38 85 GLY A N 1
ATOM 725 C CA . GLY A 1 85 ? -1.588 -5.195 -6.835 1.00 70.38 85 GLY A CA 1
ATOM 726 C C . GLY A 1 85 ? -1.220 -3.828 -6.234 1.00 70.38 85 GLY A C 1
ATOM 727 O O . GLY A 1 85 ? -2.072 -3.014 -5.877 1.00 70.38 85 GLY A O 1
ATOM 728 N N . GLY A 1 86 ? 0.077 -3.552 -6.104 1.00 59.53 86 GLY A N 1
ATOM 729 C CA . GLY A 1 86 ? 0.554 -2.294 -5.522 1.00 59.53 86 GLY A CA 1
ATOM 730 C C . GLY A 1 86 ? 0.528 -2.273 -3.990 1.00 59.53 86 GLY A C 1
ATOM 731 O O . GLY A 1 86 ? -0.237 -2.980 -3.335 1.00 59.53 86 GLY A O 1
ATOM 732 N N . GLU A 1 87 ? 1.443 -1.485 -3.429 1.00 50.19 87 GLU A N 1
ATOM 733 C CA . GLU A 1 87 ? 1.837 -1.496 -2.022 1.00 50.19 87 GLU A CA 1
ATOM 734 C C . GLU A 1 87 ? 0.631 -1.363 -1.076 1.00 50.19 87 GLU A C 1
ATOM 736 O O . GLU A 1 87 ? 0.103 -0.279 -0.822 1.00 50.19 87 GLU A O 1
ATOM 741 N N . VAL A 1 88 ? 0.230 -2.482 -0.468 1.00 49.47 88 VAL A N 1
ATOM 742 C CA . VAL A 1 88 ? -0.188 -2.453 0.934 1.00 49.47 88 VAL A CA 1
ATOM 743 C C . VAL A 1 88 ? 1.084 -2.075 1.678 1.00 49.47 88 VAL A C 1
ATOM 745 O O . VAL A 1 88 ? 1.870 -2.947 2.047 1.00 49.47 88 VAL A O 1
ATOM 748 N N . THR A 1 89 ? 1.369 -0.774 1.771 1.00 47.12 89 THR A N 1
ATOM 749 C CA . THR A 1 89 ? 2.490 -0.304 2.571 1.00 47.12 89 THR A CA 1
ATOM 750 C C . THR A 1 89 ? 2.204 -0.787 3.974 1.00 47.12 89 THR A C 1
ATOM 752 O O . THR A 1 89 ? 1.256 -0.356 4.636 1.00 47.12 89 THR A O 1
ATOM 755 N N . ARG A 1 90 ? 3.003 -1.763 4.405 1.00 45.66 90 ARG A N 1
ATOM 756 C CA . ARG A 1 90 ? 3.091 -2.112 5.806 1.00 45.66 90 ARG A CA 1
ATOM 757 C C . ARG A 1 90 ? 3.348 -0.789 6.497 1.00 45.66 90 ARG A C 1
ATOM 759 O O . ARG A 1 90 ? 4.364 -0.150 6.234 1.00 45.66 90 ARG A O 1
ATOM 766 N N . VAL A 1 91 ? 2.414 -0.354 7.333 1.00 47.81 91 VAL A N 1
ATOM 767 C CA . VAL A 1 91 ? 2.709 0.702 8.291 1.00 47.81 91 VAL A CA 1
ATOM 768 C C . VAL A 1 91 ? 3.640 0.037 9.301 1.00 47.81 91 VAL A C 1
ATOM 770 O O . VAL A 1 91 ? 3.226 -0.352 10.392 1.00 47.81 91 VAL A O 1
ATOM 773 N N . GLU A 1 92 ? 4.892 -0.201 8.893 1.00 42.88 92 GLU A N 1
ATOM 774 C CA . GLU A 1 92 ? 6.009 -0.257 9.816 1.00 42.88 92 GLU A CA 1
ATOM 775 C C . GLU A 1 92 ? 5.870 1.044 10.575 1.00 42.88 92 GLU A C 1
ATOM 777 O O . GLU A 1 92 ? 5.946 2.117 9.979 1.00 42.88 92 GLU A O 1
ATOM 782 N N . SER A 1 93 ? 5.390 0.887 11.813 1.00 43.56 93 SER A N 1
ATOM 783 C CA . SER A 1 93 ? 5.254 1.893 12.855 1.00 43.56 93 SER A CA 1
ATOM 784 C C . SER A 1 93 ? 5.737 3.235 12.362 1.00 43.56 93 SER A C 1
ATOM 786 O O . SER A 1 93 ? 6.952 3.379 12.251 1.00 43.56 93 SER A O 1
ATOM 788 N N . LYS A 1 94 ? 4.802 4.153 12.047 1.00 43.34 94 LYS A N 1
ATOM 789 C CA . LYS A 1 94 ? 5.096 5.578 11.849 1.00 43.34 94 LYS A CA 1
ATOM 790 C C . LYS A 1 94 ? 6.312 5.876 12.702 1.00 43.34 94 LYS A C 1
ATOM 792 O O . LYS A 1 94 ? 6.176 5.829 13.930 1.00 43.34 94 LYS A O 1
ATOM 797 N N . GLU A 1 95 ? 7.474 6.077 12.082 1.00 44.94 95 GLU A N 1
ATOM 798 C CA . GLU A 1 95 ? 8.564 6.721 12.783 1.00 44.94 95 GLU A CA 1
ATOM 799 C C . GLU A 1 95 ? 7.892 7.961 13.337 1.00 44.94 95 GLU A C 1
ATOM 801 O O . GLU A 1 95 ? 7.335 8.771 12.587 1.00 44.94 95 GLU A O 1
ATOM 806 N N . LEU A 1 96 ? 7.720 7.985 14.660 1.00 43.56 96 LEU A N 1
ATOM 807 C CA . LEU A 1 96 ? 7.193 9.149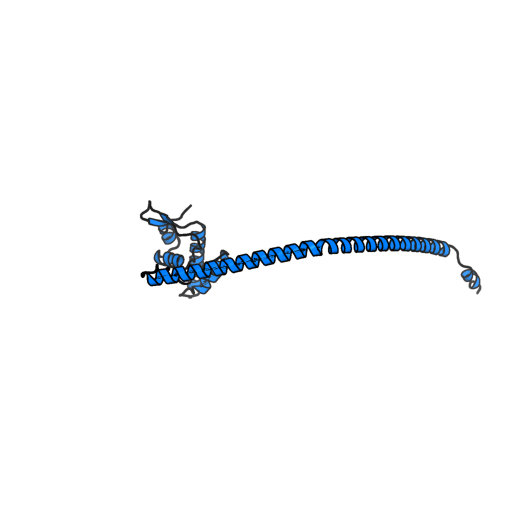 15.321 1.00 43.56 96 LEU A CA 1
ATOM 808 C C . LEU A 1 96 ? 8.122 10.246 14.834 1.00 43.56 96 LEU A C 1
ATOM 810 O O . LEU A 1 96 ? 9.301 10.241 15.178 1.00 43.56 96 LEU A O 1
ATOM 814 N N . ILE A 1 97 ? 7.609 11.146 13.999 1.00 47.69 97 ILE A N 1
ATOM 815 C CA . ILE A 1 97 ? 8.264 12.416 13.749 1.00 47.69 97 ILE A CA 1
ATOM 816 C C . ILE A 1 97 ? 8.140 13.130 15.092 1.00 47.69 97 ILE A C 1
ATOM 818 O O . ILE A 1 97 ? 7.195 13.877 15.346 1.00 47.69 97 ILE A O 1
ATOM 822 N N . VAL A 1 98 ? 9.026 12.767 16.019 1.00 48.84 98 VAL A N 1
ATOM 823 C CA . VAL A 1 98 ? 9.226 13.457 17.275 1.00 48.84 98 VAL A CA 1
ATOM 824 C C . VAL A 1 98 ? 9.834 14.769 16.831 1.00 48.84 98 VAL A C 1
ATOM 826 O O . VAL A 1 98 ? 11.021 14.844 16.526 1.00 48.84 98 VAL A O 1
ATOM 829 N N . LEU A 1 99 ? 8.987 15.788 16.690 1.00 49.41 99 LEU A N 1
ATOM 830 C CA . LEU A 1 99 ? 9.469 17.150 16.545 1.00 49.41 99 LEU A CA 1
ATOM 831 C C . LEU A 1 99 ? 10.444 17.378 17.709 1.00 49.41 99 LEU A C 1
ATOM 833 O O . LEU A 1 99 ? 10.044 17.138 18.853 1.00 49.41 99 LEU A O 1
ATOM 837 N N . PRO A 1 100 ? 11.706 17.753 17.442 1.00 49.91 100 PRO A N 1
ATOM 838 C CA . PRO A 1 100 ? 12.711 17.892 18.483 1.00 49.91 100 PRO A CA 1
ATOM 839 C C . PRO A 1 100 ? 12.188 18.852 19.551 1.00 49.91 100 PRO A C 1
ATOM 841 O O . PRO A 1 100 ? 11.927 20.025 19.287 1.00 49.91 100 PRO A O 1
ATOM 844 N N . THR A 1 101 ? 11.960 18.337 20.759 1.00 57.34 101 THR A N 1
ATOM 845 C CA . THR A 1 101 ? 11.384 19.109 21.870 1.00 57.34 101 THR A CA 1
ATOM 846 C C . THR A 1 101 ? 12.422 20.001 22.552 1.00 57.34 101 THR A C 1
ATOM 848 O O . THR A 1 101 ? 12.083 20.740 23.474 1.00 57.34 101 THR A O 1
ATOM 851 N N . THR A 1 102 ? 13.689 19.926 22.127 1.00 67.06 102 THR A N 1
ATOM 852 C CA . THR A 1 102 ? 14.821 20.669 22.692 1.00 67.06 102 THR A CA 1
ATOM 853 C C . THR A 1 102 ? 15.668 21.304 21.587 1.00 67.06 102 THR A C 1
ATOM 855 O O . THR A 1 102 ? 15.748 20.802 20.468 1.00 67.06 102 THR A O 1
ATOM 858 N N . LEU A 1 103 ? 16.332 22.418 21.898 1.00 63.84 103 LEU A N 1
ATOM 859 C CA . LEU A 1 103 ? 17.196 23.132 20.950 1.00 63.84 103 LEU A CA 1
ATOM 860 C C . LEU A 1 103 ? 18.384 22.272 20.474 1.00 63.84 103 LEU A C 1
ATOM 862 O O . LEU A 1 103 ? 18.791 22.362 19.320 1.00 63.84 103 LEU A O 1
ATOM 866 N N . GLU A 1 104 ? 18.905 21.416 21.352 1.00 68.00 104 GLU A N 1
ATOM 867 C CA . GLU A 1 104 ? 20.022 20.505 21.072 1.00 68.00 104 GLU A CA 1
ATOM 868 C C . GLU A 1 104 ? 19.627 19.427 20.053 1.00 68.00 104 GLU A C 1
ATOM 870 O O . GLU A 1 104 ? 20.336 19.216 19.072 1.00 68.00 104 GLU A O 1
ATOM 875 N N . SER A 1 105 ? 18.440 18.829 20.202 1.00 64.75 105 SER A N 1
ATOM 876 C CA . SER A 1 105 ? 17.933 17.841 19.237 1.00 64.75 105 SER A CA 1
ATOM 877 C C . SER A 1 105 ? 17.624 18.458 17.867 1.00 64.75 105 SER A C 1
ATOM 879 O O . SER A 1 105 ? 17.789 17.808 16.836 1.00 64.75 105 SER A O 1
ATOM 881 N N . PHE A 1 106 ? 17.251 19.742 17.821 1.00 69.31 106 PHE A N 1
ATOM 882 C CA . PHE A 1 106 ? 17.102 20.477 16.563 1.00 69.31 106 PHE A CA 1
ATOM 883 C C . PHE A 1 106 ? 18.452 20.739 15.876 1.00 69.31 106 PHE A C 1
ATOM 885 O O . PHE A 1 106 ? 18.560 20.619 14.655 1.00 69.31 106 PHE A O 1
ATOM 892 N N . GLN A 1 107 ? 19.497 21.062 16.645 1.00 70.31 107 GLN A N 1
ATOM 893 C CA . GLN A 1 107 ? 20.850 21.236 16.108 1.00 70.31 107 GLN A CA 1
ATOM 894 C C . GLN A 1 107 ? 21.415 19.930 15.543 1.00 70.31 107 GLN A C 1
ATOM 896 O O . GLN A 1 107 ? 21.980 19.942 14.450 1.00 70.31 107 GLN A O 1
ATOM 901 N N . GLU A 1 108 ? 21.228 18.805 16.233 1.00 74.25 108 GLU A N 1
ATOM 902 C CA . GLU A 1 108 ? 21.657 17.491 15.738 1.00 74.25 108 GLU A CA 1
ATOM 903 C C . GLU A 1 108 ? 20.954 17.116 14.430 1.00 74.25 108 GLU A C 1
ATOM 905 O O . GLU A 1 108 ? 21.613 16.680 13.484 1.00 74.25 108 GLU A O 1
ATOM 910 N N . LEU A 1 109 ? 19.649 17.384 14.325 1.00 75.00 109 LEU A N 1
ATOM 911 C CA . LEU A 1 109 ? 18.880 17.141 13.105 1.00 75.00 109 LEU A CA 1
ATOM 912 C C . LEU A 1 109 ? 19.352 18.020 11.938 1.00 75.00 109 LEU A C 1
ATOM 914 O O . LEU A 1 109 ? 19.486 17.531 10.819 1.00 75.00 109 LEU A O 1
ATOM 918 N N . LEU A 1 110 ? 19.678 19.293 12.184 1.00 75.06 110 LEU A N 1
ATOM 919 C CA . LEU A 1 110 ? 20.256 20.173 11.160 1.00 75.06 110 LEU A CA 1
ATOM 920 C C . LEU A 1 110 ? 21.644 19.711 10.702 1.00 75.06 110 LEU A C 1
ATOM 922 O O . LEU A 1 110 ? 21.967 19.799 9.515 1.00 75.06 110 LEU A O 1
ATOM 926 N N . ILE A 1 111 ? 22.474 19.217 11.624 1.00 78.19 111 ILE A N 1
ATOM 927 C CA . ILE A 1 111 ? 23.787 18.649 11.295 1.00 78.19 111 ILE A CA 1
ATOM 928 C C . ILE A 1 111 ? 23.610 17.383 10.453 1.00 78.19 111 ILE A C 1
ATOM 930 O O . ILE A 1 111 ? 24.323 17.203 9.464 1.00 78.19 111 ILE A O 1
ATOM 934 N N . GLN A 1 112 ? 22.655 16.526 10.815 1.00 78.88 112 GLN A N 1
ATOM 935 C CA . GLN A 1 112 ? 22.353 15.308 10.074 1.00 78.88 112 GLN A CA 1
ATOM 936 C C . GLN A 1 112 ? 21.833 15.617 8.665 1.00 78.88 112 GLN A C 1
ATOM 938 O O . GLN A 1 112 ? 22.382 15.095 7.697 1.00 78.88 112 GLN A O 1
ATOM 943 N N . GLN A 1 113 ? 20.883 16.544 8.524 1.00 75.69 113 GLN A N 1
ATOM 944 C CA . GLN A 1 113 ? 20.385 16.975 7.214 1.00 75.69 113 GLN A CA 1
ATOM 945 C C . GLN A 1 113 ? 21.487 17.583 6.337 1.00 75.69 113 GLN A C 1
ATOM 947 O O . GLN A 1 113 ? 21.539 17.317 5.138 1.00 75.69 113 GLN A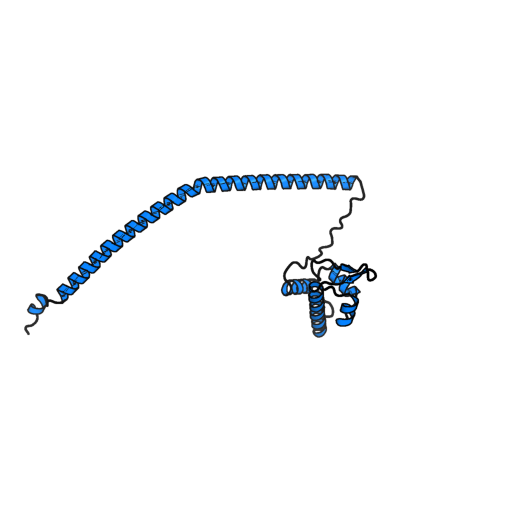 O 1
ATOM 952 N N . ASN A 1 114 ? 22.415 18.354 6.914 1.00 79.75 114 ASN A N 1
ATOM 953 C CA . ASN A 1 114 ? 23.564 18.869 6.163 1.00 79.75 114 ASN A CA 1
ATOM 954 C C . ASN A 1 114 ? 24.498 17.754 5.677 1.00 79.75 114 ASN A C 1
ATOM 956 O O . ASN A 1 114 ? 25.009 17.824 4.560 1.00 79.75 114 ASN A O 1
ATOM 960 N N . LYS A 1 115 ? 24.721 16.716 6.491 1.00 77.88 115 LYS A N 1
ATOM 961 C CA . LYS A 1 115 ? 25.512 15.548 6.077 1.00 77.88 115 LYS A CA 1
ATOM 962 C C . LYS A 1 115 ? 24.833 14.788 4.941 1.00 77.88 115 LYS A C 1
ATOM 964 O O . LYS A 1 115 ? 25.500 14.449 3.969 1.00 77.88 115 LYS A O 1
ATOM 969 N N . GLU A 1 116 ? 23.524 14.574 5.038 1.00 74.44 116 GLU A N 1
ATOM 970 C CA . GLU A 1 116 ? 22.742 13.897 3.999 1.00 74.44 116 GLU A CA 1
ATOM 971 C C . GLU A 1 116 ? 22.727 14.693 2.685 1.00 74.44 116 GLU A C 1
ATOM 973 O O . GLU A 1 116 ? 22.936 14.112 1.621 1.00 74.44 116 GLU A O 1
ATOM 978 N N . MET A 1 117 ? 22.586 16.024 2.737 1.00 75.19 117 MET A N 1
ATOM 979 C CA . MET A 1 117 ? 22.696 16.873 1.542 1.00 75.19 117 MET A CA 1
ATOM 980 C C . MET A 1 117 ? 24.081 16.805 0.893 1.00 75.19 117 MET A C 1
ATOM 982 O O . MET A 1 117 ? 24.176 16.763 -0.332 1.00 75.19 117 MET A O 1
ATOM 986 N N . ASN A 1 118 ? 25.154 16.790 1.687 1.00 80.44 118 ASN A N 1
ATOM 987 C CA . ASN A 1 118 ? 26.511 16.690 1.148 1.00 80.44 118 ASN A CA 1
ATOM 988 C C . ASN A 1 118 ? 26.757 15.325 0.491 1.00 80.44 118 ASN A C 1
ATOM 990 O O . ASN A 1 118 ? 27.273 15.282 -0.621 1.00 80.44 118 ASN A O 1
ATOM 994 N N . ALA A 1 119 ? 26.307 14.232 1.114 1.00 76.50 119 ALA A N 1
ATOM 995 C CA . ALA A 1 119 ? 26.389 12.896 0.520 1.00 76.50 119 ALA A CA 1
ATOM 996 C C . ALA A 1 119 ? 25.578 12.795 -0.785 1.00 76.50 119 ALA A C 1
ATOM 998 O O . ALA A 1 119 ? 26.019 12.196 -1.763 1.00 76.50 119 ALA A O 1
ATOM 999 N N . MET A 1 120 ? 24.401 13.427 -0.831 1.00 72.44 120 MET A N 1
ATOM 1000 C CA . MET A 1 120 ? 23.589 13.498 -2.046 1.00 72.44 120 MET A CA 1
ATOM 1001 C C . MET A 1 120 ? 24.290 14.285 -3.156 1.00 72.44 120 MET A C 1
ATOM 1003 O O . MET A 1 120 ? 24.242 13.884 -4.316 1.00 72.44 120 MET A O 1
ATOM 1007 N N . ARG A 1 121 ? 24.973 15.378 -2.807 1.00 75.12 121 ARG A N 1
ATOM 1008 C CA . ARG A 1 121 ? 25.753 16.171 -3.758 1.00 75.12 121 ARG A CA 1
ATOM 1009 C C . ARG A 1 121 ? 26.918 15.374 -4.345 1.00 75.12 121 ARG A C 1
ATOM 1011 O O . ARG A 1 121 ? 27.099 15.404 -5.557 1.00 75.12 121 ARG A O 1
ATOM 1018 N N . GLU A 1 122 ? 27.643 14.623 -3.519 1.00 76.94 122 GLU A N 1
ATOM 1019 C CA . GLU A 1 122 ? 28.728 13.744 -3.976 1.00 76.94 122 GLU A CA 1
ATOM 1020 C C . GLU A 1 122 ? 28.216 12.655 -4.931 1.00 76.94 122 GLU A C 1
ATOM 1022 O O . GLU A 1 122 ? 28.787 12.464 -6.002 1.00 76.94 122 GLU A O 1
ATOM 1027 N N . MET A 1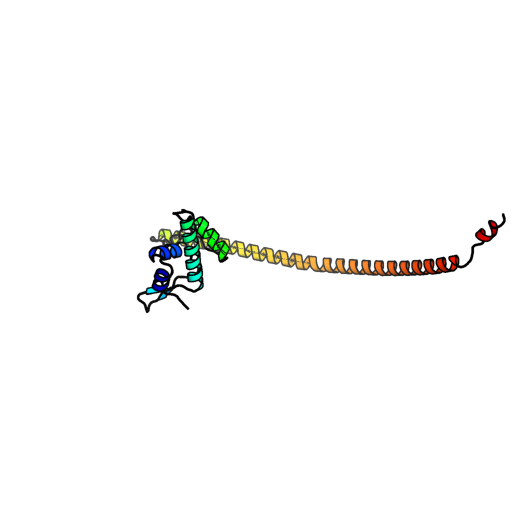 123 ? 27.083 12.014 -4.614 1.00 76.19 123 MET A N 1
ATOM 1028 C CA . MET A 1 123 ? 26.462 11.028 -5.509 1.00 76.19 123 MET A CA 1
ATOM 1029 C C . MET A 1 123 ? 26.038 11.629 -6.858 1.00 76.19 123 MET A C 1
ATOM 1031 O O . MET A 1 123 ? 26.175 10.981 -7.897 1.00 76.19 123 MET A O 1
ATOM 1035 N N . VAL A 1 124 ? 25.525 12.863 -6.866 1.00 75.31 124 VAL A N 1
ATOM 1036 C CA . VAL A 1 124 ? 25.169 13.564 -8.111 1.00 75.31 124 VAL A CA 1
ATOM 1037 C C . VAL A 1 124 ? 26.418 13.875 -8.934 1.00 75.31 124 VAL A C 1
ATOM 1039 O O . VAL A 1 124 ? 26.413 13.643 -10.143 1.00 75.31 124 VAL A O 1
ATOM 1042 N N . ASP A 1 125 ? 27.493 14.342 -8.300 1.00 77.25 125 ASP A N 1
ATOM 1043 C CA . ASP A 1 125 ? 28.752 14.640 -8.987 1.00 77.25 125 ASP A CA 1
ATOM 1044 C C . ASP A 1 125 ? 29.378 13.371 -9.599 1.00 77.25 125 ASP A C 1
ATOM 1046 O O . ASP A 1 125 ? 29.836 13.405 -10.746 1.00 77.25 125 ASP A O 1
ATOM 1050 N N . GLU A 1 126 ? 29.334 12.232 -8.899 1.00 76.00 126 GLU A N 1
ATOM 1051 C CA . GLU A 1 126 ? 29.772 10.934 -9.436 1.00 76.00 126 GLU A CA 1
ATOM 1052 C C . GLU A 1 126 ? 28.920 10.471 -10.624 1.00 76.00 126 GLU A C 1
ATOM 1054 O O . GLU A 1 126 ? 29.460 10.022 -11.640 1.00 76.00 126 GLU A O 1
ATOM 1059 N N . LEU A 1 127 ? 27.595 10.631 -10.548 1.00 74.06 127 LEU A N 1
ATOM 1060 C CA . LEU A 1 127 ? 26.683 10.255 -11.629 1.00 74.06 127 LEU A CA 1
ATOM 1061 C C . LEU A 1 127 ? 26.912 11.101 -12.891 1.00 74.06 127 LEU A C 1
ATOM 1063 O O . LEU A 1 127 ? 26.926 10.571 -14.004 1.00 74.06 127 LEU A O 1
ATOM 1067 N N . VAL A 1 128 ? 27.136 12.407 -12.725 1.00 75.69 128 VAL A N 1
ATOM 1068 C CA . VAL A 1 128 ? 27.472 13.318 -13.829 1.00 75.69 128 VAL A CA 1
ATOM 1069 C C . VAL A 1 128 ? 28.809 12.931 -14.465 1.00 75.69 128 VAL A C 1
ATOM 1071 O O . VAL A 1 128 ? 28.917 12.902 -15.694 1.00 75.69 128 VAL A O 1
ATOM 1074 N N . LYS A 1 129 ? 29.812 12.572 -13.655 1.00 75.44 129 LYS A N 1
ATOM 1075 C CA . LYS A 1 129 ? 31.109 12.083 -14.146 1.00 75.44 129 LYS A CA 1
ATOM 1076 C C . LYS A 1 129 ? 30.963 10.800 -14.963 1.00 75.44 129 LYS A C 1
ATOM 1078 O O . LYS A 1 129 ? 31.458 10.741 -16.086 1.00 75.44 129 LYS A O 1
ATOM 1083 N N . GLY A 1 130 ? 30.213 9.823 -14.451 1.00 74.69 130 GLY A N 1
ATOM 1084 C CA . GLY A 1 130 ? 29.957 8.562 -15.149 1.00 74.69 130 GLY A CA 1
ATOM 1085 C C . GLY A 1 130 ? 29.215 8.750 -16.478 1.00 74.69 130 GLY A C 1
ATOM 1086 O O . GLY A 1 130 ? 29.535 8.086 -17.462 1.00 74.69 130 GLY A O 1
ATOM 1087 N N . GLN A 1 131 ? 28.268 9.694 -16.557 1.00 63.28 131 GLN A N 1
ATOM 1088 C CA . GLN A 1 131 ? 27.598 10.019 -17.823 1.00 63.28 131 GLN A CA 1
ATOM 1089 C C . GLN A 1 131 ? 28.539 10.663 -18.848 1.00 63.28 131 GLN A C 1
ATOM 1091 O O . GLN A 1 131 ? 28.443 10.355 -20.036 1.00 63.28 131 GLN A O 1
ATOM 1096 N N . LEU A 1 132 ? 29.447 11.540 -18.410 1.00 70.44 132 LEU A N 1
ATOM 1097 C CA . LEU A 1 132 ? 30.446 12.158 -19.285 1.00 70.44 132 LEU A CA 1
ATOM 1098 C C . LEU A 1 132 ? 31.449 11.127 -19.818 1.00 70.44 132 LEU A C 1
ATOM 1100 O O . LEU A 1 132 ? 31.743 11.125 -21.011 1.00 70.44 132 LEU A O 1
ATOM 1104 N N . GLU A 1 133 ? 31.923 10.219 -18.967 1.00 75.19 133 GLU A N 1
ATOM 1105 C CA . GLU A 1 133 ? 32.814 9.124 -19.369 1.00 75.19 133 GLU A CA 1
ATOM 1106 C C . GLU A 1 133 ? 32.131 8.167 -20.357 1.00 75.19 133 GLU A C 1
ATOM 1108 O O . GLU A 1 133 ? 32.718 7.810 -21.379 1.00 75.19 133 GLU A O 1
ATOM 1113 N N . LEU A 1 134 ? 30.862 7.818 -20.115 1.00 68.56 134 LEU A N 1
ATOM 1114 C CA . LEU A 1 134 ? 30.073 6.998 -21.034 1.00 68.56 134 LEU A CA 1
ATOM 1115 C C . LEU A 1 134 ? 29.862 7.696 -22.383 1.00 68.56 134 LEU A C 1
ATOM 1117 O O . LEU A 1 134 ? 29.983 7.059 -23.429 1.00 68.56 134 LEU A O 1
ATOM 1121 N N . LYS A 1 135 ? 29.567 9.000 -22.374 1.00 68.56 135 LYS A N 1
ATOM 1122 C CA . LYS A 1 135 ? 29.414 9.793 -23.597 1.00 68.56 135 LYS A CA 1
ATOM 1123 C C . LYS A 1 135 ? 30.707 9.804 -24.415 1.00 68.56 135 LYS A C 1
ATOM 1125 O O . LYS A 1 135 ? 30.648 9.538 -25.612 1.00 68.56 135 LYS A O 1
ATOM 1130 N N . ASN A 1 136 ? 31.853 10.030 -23.775 1.00 69.62 136 ASN A N 1
ATOM 1131 C CA . ASN A 1 136 ? 33.155 10.004 -24.445 1.00 69.62 136 ASN A CA 1
ATOM 1132 C C . ASN A 1 136 ? 33.462 8.614 -25.026 1.00 69.62 136 ASN A C 1
ATOM 1134 O O . ASN A 1 136 ? 33.856 8.507 -26.183 1.00 69.62 136 ASN A O 1
ATOM 1138 N N . TYR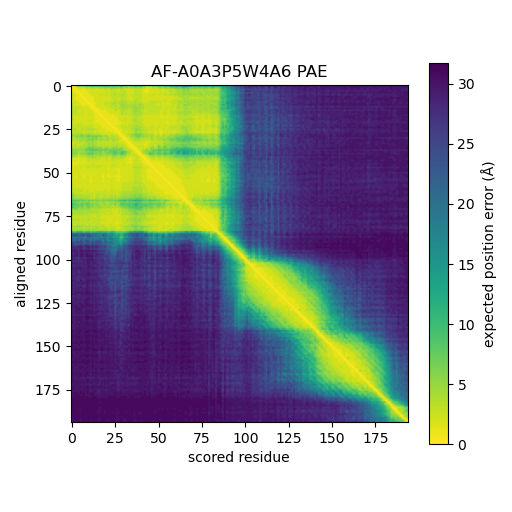 A 1 137 ? 33.196 7.538 -24.277 1.00 68.12 137 TYR A N 1
ATOM 1139 C CA . TYR A 1 137 ? 33.360 6.169 -24.778 1.00 68.12 137 TYR A CA 1
ATOM 1140 C C . TYR A 1 137 ? 32.486 5.889 -26.010 1.00 68.12 137 TYR A C 1
ATOM 1142 O O . TYR A 1 137 ? 32.928 5.252 -26.968 1.00 68.12 137 TYR A O 1
ATOM 1150 N N . ILE A 1 138 ? 31.238 6.360 -26.004 1.00 62.62 138 ILE A N 1
ATOM 1151 C CA . ILE A 1 138 ? 30.319 6.226 -27.138 1.00 62.62 138 ILE A CA 1
ATOM 1152 C C . ILE A 1 138 ? 30.838 7.022 -28.348 1.00 62.62 138 ILE A C 1
ATOM 1154 O O . ILE A 1 138 ? 30.885 6.477 -29.450 1.00 62.62 138 ILE A O 1
ATOM 1158 N N . GLU A 1 139 ? 31.270 8.270 -28.155 1.00 65.38 139 GLU A N 1
ATOM 1159 C CA . GLU A 1 139 ? 31.808 9.116 -29.229 1.00 65.38 139 GLU A CA 1
ATOM 1160 C C . GLU A 1 139 ? 33.103 8.549 -29.840 1.00 65.38 139 GLU A C 1
ATOM 1162 O O . GLU A 1 139 ? 33.273 8.606 -31.057 1.00 65.38 139 GLU A O 1
ATOM 1167 N N . GLU A 1 140 ? 33.977 7.930 -29.041 1.00 70.75 140 GLU A N 1
ATOM 1168 C CA . GLU A 1 140 ? 35.224 7.320 -29.526 1.00 70.75 140 GLU A CA 1
ATOM 1169 C C . GLU A 1 140 ? 35.017 5.947 -30.193 1.00 70.75 140 GLU A C 1
ATOM 1171 O O . GLU A 1 140 ? 35.723 5.600 -31.142 1.00 70.75 140 GLU A O 1
ATOM 1176 N N . SER A 1 141 ? 34.046 5.149 -29.734 1.00 61.91 141 SER A N 1
ATOM 1177 C CA . SER A 1 141 ? 33.861 3.762 -30.197 1.00 61.91 141 SER A CA 1
ATOM 1178 C C . SER A 1 141 ? 32.879 3.594 -31.362 1.00 61.91 141 SER A C 1
ATOM 1180 O O . SER A 1 141 ? 32.994 2.628 -32.126 1.00 61.91 141 SER A O 1
ATOM 1182 N N . LEU A 1 142 ? 31.920 4.510 -31.534 1.00 61.03 142 LEU A N 1
ATOM 1183 C CA . LEU A 1 142 ? 30.933 4.448 -32.620 1.00 61.03 142 LEU A CA 1
ATOM 1184 C C . LEU A 1 142 ? 31.544 4.580 -34.029 1.00 61.03 142 LEU A C 1
ATOM 1186 O O . LEU A 1 142 ? 31.166 3.781 -34.891 1.00 61.03 142 LEU A O 1
ATOM 1190 N N . PRO A 1 143 ? 32.492 5.502 -34.300 1.00 64.19 143 PRO A N 1
ATOM 1191 C CA . PRO A 1 143 ? 33.065 5.657 -35.638 1.00 64.19 143 PRO A CA 1
ATOM 1192 C C . PRO A 1 143 ? 33.815 4.403 -36.107 1.00 64.19 143 PRO A C 1
ATOM 1194 O O . PRO A 1 143 ? 33.659 3.981 -37.251 1.00 64.19 143 PRO A O 1
ATOM 1197 N N . GLY A 1 144 ? 34.572 3.757 -35.211 1.00 60.12 144 GLY A N 1
ATOM 1198 C CA . GLY A 1 144 ? 35.310 2.530 -35.529 1.00 60.12 144 GLY A CA 1
ATOM 1199 C C . GLY A 1 144 ? 34.402 1.321 -35.775 1.00 60.12 144 GLY A C 1
ATOM 1200 O O . GLY A 1 144 ? 34.690 0.501 -36.644 1.00 60.12 144 GLY A O 1
ATOM 1201 N N . ARG A 1 145 ? 33.271 1.219 -35.061 1.00 60.03 145 ARG A N 1
ATOM 1202 C CA . ARG A 1 145 ? 32.288 0.139 -35.274 1.00 60.03 145 ARG A CA 1
ATOM 1203 C C . ARG A 1 145 ? 31.534 0.274 -36.595 1.00 60.03 145 ARG A C 1
ATOM 1205 O O . ARG A 1 145 ? 31.277 -0.741 -37.233 1.00 60.03 145 ARG A O 1
ATOM 1212 N N . LEU A 1 146 ? 31.217 1.501 -37.011 1.00 61.00 146 LEU A N 1
ATOM 1213 C CA . LEU A 1 146 ? 30.586 1.763 -38.308 1.00 61.00 146 LEU A CA 1
ATOM 1214 C C . LEU A 1 146 ? 31.511 1.374 -39.468 1.00 61.00 146 LEU A C 1
ATOM 1216 O O . LEU A 1 146 ? 31.073 0.680 -40.380 1.00 61.00 146 LEU A O 1
ATOM 1220 N N . GLN A 1 147 ? 32.799 1.719 -39.383 1.00 64.56 147 GLN A N 1
ATOM 1221 C CA . GLN A 1 147 ? 33.793 1.334 -40.393 1.00 64.56 147 GLN A CA 1
ATOM 1222 C C . GLN A 1 147 ? 33.986 -0.186 -40.483 1.00 64.56 147 GLN A C 1
ATOM 1224 O O . GLN A 1 147 ? 34.076 -0.730 -41.582 1.00 64.56 147 GLN A O 1
ATOM 1229 N N . LEU A 1 148 ? 34.006 -0.887 -39.342 1.00 63.69 148 LEU A N 1
ATOM 1230 C CA . LEU A 1 148 ? 34.103 -2.350 -39.325 1.00 63.69 148 LEU A CA 1
ATOM 1231 C C . LEU A 1 148 ? 32.877 -3.000 -39.989 1.00 63.69 148 LEU A C 1
ATOM 1233 O O . LEU A 1 148 ? 33.010 -3.933 -40.773 1.00 63.69 148 LEU A O 1
ATOM 1237 N N . GLN A 1 149 ? 31.684 -2.468 -39.710 1.00 64.50 149 GLN A N 1
ATOM 1238 C CA . GLN A 1 149 ? 30.433 -2.975 -40.266 1.00 64.50 149 GLN A CA 1
ATOM 1239 C C . GLN A 1 149 ? 30.305 -2.706 -41.776 1.00 64.50 149 GLN A C 1
ATOM 1241 O O . GLN A 1 149 ? 29.758 -3.539 -42.501 1.00 64.50 149 GLN A O 1
ATOM 1246 N N . GLU A 1 150 ? 30.803 -1.567 -42.261 1.00 64.69 150 GLU A N 1
ATOM 1247 C CA . GLU A 1 150 ? 30.882 -1.268 -43.696 1.00 64.69 150 GLU A CA 1
ATOM 1248 C C . GLU A 1 150 ? 31.864 -2.203 -44.410 1.00 64.69 150 GLU A C 1
ATOM 1250 O O . GLU A 1 150 ? 31.501 -2.797 -45.426 1.00 64.69 150 GLU A O 1
ATOM 1255 N N . HIS A 1 151 ? 33.048 -2.423 -43.834 1.00 67.00 151 HIS A N 1
ATOM 1256 C CA . HIS A 1 151 ? 34.035 -3.360 -44.371 1.00 67.00 151 HIS A CA 1
ATOM 1257 C C . HIS A 1 151 ? 33.494 -4.799 -44.428 1.00 67.00 151 HIS A C 1
ATOM 1259 O O . HIS A 1 151 ? 33.603 -5.476 -45.451 1.00 67.00 151 HIS A O 1
ATOM 1265 N N . ASP A 1 152 ? 32.849 -5.271 -43.357 1.00 65.25 152 ASP A N 1
ATOM 1266 C CA . ASP A 1 152 ? 32.241 -6.605 -43.321 1.00 65.25 152 ASP A CA 1
ATOM 1267 C C . ASP A 1 152 ? 31.108 -6.746 -44.350 1.00 65.25 152 ASP A C 1
ATOM 1269 O O . ASP A 1 152 ? 30.943 -7.800 -44.971 1.00 65.25 152 ASP A O 1
ATOM 1273 N N . ARG A 1 153 ? 30.343 -5.673 -44.586 1.00 71.44 153 ARG A N 1
ATOM 1274 C CA . ARG A 1 153 ? 29.296 -5.645 -45.612 1.00 71.44 153 ARG A CA 1
ATOM 1275 C C . ARG A 1 153 ? 29.875 -5.733 -47.024 1.00 71.44 153 ARG A C 1
ATOM 1277 O O . ARG A 1 153 ? 29.322 -6.472 -47.839 1.00 71.44 153 ARG A O 1
ATOM 1284 N N . GLU A 1 154 ? 30.953 -5.013 -47.322 1.00 75.19 154 GLU A N 1
ATOM 1285 C CA . GLU A 1 154 ? 31.642 -5.111 -48.617 1.00 75.19 154 GLU A CA 1
ATOM 1286 C C . GLU A 1 154 ? 32.200 -6.518 -48.850 1.00 75.19 154 GLU A C 1
ATOM 1288 O O . GLU A 1 154 ? 32.017 -7.091 -49.927 1.00 75.19 154 GLU A O 1
ATOM 1293 N N . LEU A 1 155 ? 32.792 -7.124 -47.817 1.00 70.94 155 LEU A N 1
ATOM 1294 C CA . LEU A 1 155 ? 33.339 -8.475 -47.902 1.00 70.94 155 LEU A CA 1
ATOM 1295 C C . LEU A 1 155 ? 32.242 -9.519 -48.168 1.00 70.94 155 LEU A C 1
ATOM 1297 O O . LEU A 1 155 ? 32.408 -10.394 -49.019 1.00 70.94 155 LEU A O 1
ATOM 1301 N N . LEU A 1 156 ? 31.092 -9.397 -47.494 1.00 73.88 156 LEU A N 1
ATOM 1302 C CA . LEU A 1 156 ? 29.926 -10.256 -47.721 1.00 73.88 156 LEU A CA 1
ATOM 1303 C C . LEU A 1 156 ? 29.339 -10.094 -49.131 1.00 73.88 156 LEU A C 1
ATOM 1305 O O . LEU A 1 156 ? 28.911 -11.085 -49.726 1.00 73.88 156 LEU A O 1
ATOM 1309 N N . LEU A 1 157 ? 29.329 -8.876 -49.681 1.00 78.88 157 LEU A N 1
ATOM 1310 C CA . LEU A 1 157 ? 28.878 -8.624 -51.052 1.00 78.88 157 LEU A CA 1
ATOM 1311 C C . LEU A 1 157 ? 29.809 -9.278 -52.081 1.00 78.88 157 LEU A C 1
ATOM 1313 O O . LEU A 1 157 ? 29.322 -9.988 -52.960 1.00 78.88 157 LEU A O 1
ATOM 1317 N N . GLY A 1 158 ? 31.130 -9.148 -51.923 1.00 78.62 158 GLY A N 1
ATOM 1318 C CA . GLY A 1 158 ? 32.094 -9.827 -52.798 1.00 78.62 158 GLY A CA 1
ATOM 1319 C C . GLY A 1 158 ? 32.002 -11.357 -52.711 1.00 78.62 158 GLY A C 1
ATOM 1320 O O . GLY A 1 158 ? 32.092 -12.069 -53.716 1.00 78.62 158 GLY A O 1
ATOM 1321 N N . LEU A 1 159 ? 31.740 -11.893 -51.516 1.00 73.12 159 LEU A N 1
ATOM 1322 C CA . LEU A 1 159 ? 31.542 -13.332 -51.326 1.00 73.12 159 LEU A CA 1
ATOM 1323 C C . LEU A 1 159 ? 30.248 -13.824 -51.996 1.00 73.12 159 LEU A C 1
ATOM 1325 O O . LEU A 1 159 ? 30.206 -14.919 -52.555 1.00 73.12 159 LEU A O 1
ATOM 1329 N N . LYS A 1 160 ? 29.199 -12.995 -52.001 1.00 76.88 160 LYS A N 1
ATOM 1330 C CA . LYS A 1 160 ? 27.952 -13.281 -52.714 1.00 76.88 160 LYS A CA 1
ATOM 1331 C C . LYS A 1 160 ? 28.153 -13.295 -54.232 1.00 76.88 160 LYS A C 1
ATOM 1333 O O . LYS A 1 160 ? 27.697 -14.232 -54.880 1.00 76.88 160 LYS A O 1
ATOM 1338 N N . GLU A 1 161 ? 28.859 -12.317 -54.795 1.00 79.75 161 GLU A N 1
ATOM 1339 C CA . GLU A 1 161 ? 29.132 -12.259 -56.240 1.00 79.75 161 GLU A CA 1
ATOM 1340 C C . GLU A 1 161 ? 29.975 -13.447 -56.718 1.00 79.75 161 GLU A C 1
ATOM 1342 O O . GLU A 1 161 ? 29.672 -14.063 -57.741 1.00 79.75 161 GLU A O 1
ATOM 1347 N N . THR A 1 162 ? 30.995 -13.833 -55.948 1.00 76.44 162 THR A N 1
ATOM 1348 C CA . THR A 1 162 ? 31.822 -15.009 -56.268 1.00 76.44 162 THR A CA 1
ATOM 1349 C C . THR A 1 162 ? 31.034 -16.317 -56.179 1.00 76.44 162 THR A C 1
ATOM 1351 O O . THR A 1 162 ? 31.216 -17.203 -57.016 1.00 76.44 162 THR A O 1
ATOM 1354 N N . MET A 1 163 ? 30.119 -16.436 -55.213 1.00 72.44 163 MET A N 1
ATOM 1355 C CA . MET A 1 163 ? 29.199 -17.573 -55.105 1.00 72.44 163 MET A CA 1
ATOM 1356 C C . MET A 1 163 ? 28.202 -17.622 -56.269 1.00 72.44 163 MET A C 1
ATOM 1358 O O . MET A 1 163 ? 27.964 -18.696 -56.815 1.00 72.44 163 MET A O 1
ATOM 1362 N N . GLU A 1 164 ? 27.642 -16.484 -56.687 1.00 77.94 164 GLU A N 1
ATOM 1363 C CA . GLU A 1 164 ? 26.746 -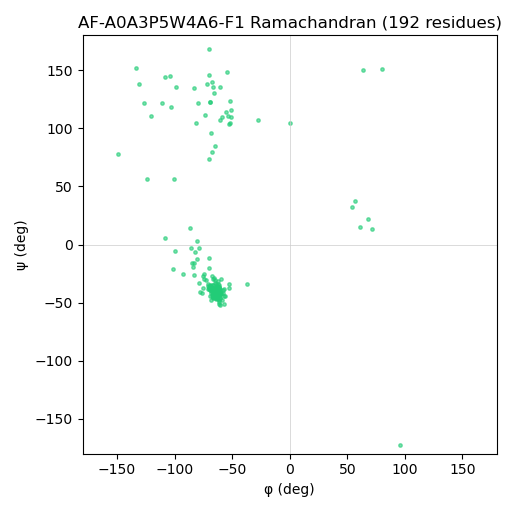16.413 -57.849 1.00 77.94 164 GLU A CA 1
ATOM 1364 C C . GLU A 1 164 ? 27.474 -16.744 -59.160 1.00 77.94 164 GLU A C 1
ATOM 1366 O O . GLU A 1 164 ? 26.913 -17.439 -60.008 1.00 77.94 164 GLU A O 1
ATOM 1371 N N . GLY A 1 165 ? 28.730 -16.313 -59.311 1.00 80.50 165 GLY A N 1
ATOM 1372 C CA . GLY A 1 165 ? 29.586 -16.687 -60.439 1.00 80.50 165 GLY A CA 1
ATOM 1373 C C . GLY A 1 165 ? 29.838 -18.194 -60.493 1.00 80.50 165 GLY A C 1
ATOM 1374 O O . GLY A 1 165 ? 29.543 -18.830 -61.502 1.00 80.50 165 GLY A O 1
ATOM 1375 N N . ARG A 1 166 ? 30.270 -18.789 -59.374 1.00 74.44 166 ARG A N 1
ATOM 1376 C CA . ARG A 1 166 ? 30.472 -20.245 -59.272 1.00 74.44 166 ARG A CA 1
ATOM 1377 C C . ARG A 1 166 ? 29.192 -21.037 -59.489 1.00 74.44 166 ARG A C 1
ATOM 1379 O O . ARG A 1 166 ? 29.234 -22.102 -60.091 1.00 74.44 166 ARG A O 1
ATOM 1386 N N . LYS A 1 167 ? 28.052 -20.531 -59.016 1.00 76.12 167 LYS A N 1
ATOM 1387 C CA . LYS A 1 167 ? 26.756 -21.163 -59.262 1.00 76.12 167 LYS A CA 1
ATOM 1388 C C . LYS A 1 167 ? 26.429 -21.180 -60.755 1.00 76.12 167 LYS A C 1
ATOM 1390 O O . LYS A 1 167 ? 26.049 -22.223 -61.260 1.00 76.12 167 LYS A O 1
ATOM 1395 N N . LYS A 1 168 ? 26.644 -20.072 -61.471 1.00 77.56 168 LYS A N 1
ATOM 1396 C CA . LYS A 1 168 ? 26.461 -20.035 -62.931 1.00 77.56 168 LYS A CA 1
ATOM 1397 C C . LYS A 1 168 ? 27.404 -20.992 -63.656 1.00 77.56 168 LYS A C 1
ATOM 1399 O O . LYS A 1 168 ? 26.974 -21.649 -64.592 1.00 77.56 168 LYS A O 1
ATOM 1404 N N . GLU A 1 169 ? 28.660 -21.089 -63.227 1.00 74.44 169 GLU A N 1
ATOM 1405 C CA . GLU A 1 169 ? 29.612 -22.058 -63.787 1.00 74.44 169 GLU A CA 1
ATOM 1406 C C . GLU A 1 169 ? 29.162 -23.506 -63.554 1.00 74.44 169 GLU A C 1
ATOM 1408 O O . GLU A 1 169 ? 29.257 -24.324 -64.466 1.00 74.44 169 GLU A O 1
ATOM 1413 N N . LEU A 1 170 ? 28.627 -23.817 -62.369 1.00 71.12 170 LEU A N 1
ATOM 1414 C CA . LEU A 1 170 ? 28.055 -25.130 -62.063 1.00 71.12 170 LEU A CA 1
ATOM 1415 C C . LEU A 1 170 ? 26.796 -25.413 -62.886 1.00 71.12 170 LEU A C 1
ATOM 1417 O O . LEU A 1 170 ? 26.711 -26.482 -63.476 1.00 71.12 170 LEU A O 1
ATOM 1421 N N . ASP A 1 171 ? 25.876 -24.453 -63.004 1.00 74.00 171 ASP A N 1
ATOM 1422 C CA . ASP A 1 171 ? 24.666 -24.586 -63.824 1.00 74.00 171 ASP A CA 1
ATOM 1423 C C . ASP A 1 171 ? 25.032 -24.792 -65.316 1.00 74.00 171 ASP A C 1
ATOM 1425 O O . ASP A 1 171 ? 24.397 -25.573 -66.028 1.00 74.00 171 ASP A O 1
ATOM 1429 N N . MET A 1 172 ? 26.097 -24.135 -65.800 1.00 73.75 172 MET A N 1
ATOM 1430 C CA . MET A 1 172 ? 26.642 -24.328 -67.153 1.00 73.75 172 MET A CA 1
ATOM 1431 C C . MET A 1 172 ? 27.330 -25.690 -67.331 1.00 73.75 172 MET A C 1
ATOM 1433 O O . MET A 1 172 ? 27.215 -26.308 -68.386 1.00 73.75 172 MET A O 1
ATOM 1437 N N . ALA A 1 173 ? 28.037 -26.178 -66.311 1.00 65.62 173 ALA A N 1
ATOM 1438 C CA . ALA A 1 173 ? 28.652 -27.503 -66.333 1.00 65.62 173 ALA A CA 1
ATOM 1439 C C . ALA A 1 173 ? 27.605 -28.628 -66.243 1.00 65.62 173 ALA A C 1
ATOM 1441 O O . ALA A 1 173 ? 27.759 -29.659 -66.890 1.00 65.62 173 ALA A O 1
ATOM 1442 N N . GLU A 1 174 ? 26.522 -28.427 -65.490 1.00 60.22 174 GLU A N 1
ATOM 1443 C CA . GLU A 1 174 ? 25.406 -29.369 -65.358 1.00 60.22 174 GLU A CA 1
ATOM 1444 C C . GLU A 1 174 ? 24.563 -29.432 -66.643 1.00 60.22 174 GLU A C 1
ATOM 1446 O O . GLU A 1 174 ? 24.175 -30.515 -67.087 1.00 60.22 174 GLU A O 1
ATOM 1451 N N . THR A 1 175 ? 24.357 -28.293 -67.313 1.00 60.94 175 THR A N 1
ATOM 1452 C CA . THR A 1 175 ? 23.739 -28.255 -68.651 1.00 60.94 175 THR A CA 1
ATOM 1453 C C . THR A 1 175 ? 24.626 -28.892 -69.727 1.00 60.94 175 THR A C 1
ATOM 1455 O O . THR A 1 175 ? 24.119 -29.630 -70.566 1.00 60.94 175 THR A O 1
ATOM 1458 N N . ALA A 1 176 ? 25.951 -28.722 -69.666 1.00 58.50 176 ALA A N 1
ATOM 1459 C CA . ALA A 1 176 ? 26.875 -29.430 -70.559 1.00 58.50 176 ALA A CA 1
ATOM 1460 C C . ALA A 1 176 ? 26.924 -30.951 -70.291 1.00 58.50 176 ALA A C 1
ATOM 1462 O O . ALA A 1 176 ? 26.969 -31.746 -71.228 1.00 58.50 176 ALA A O 1
ATOM 1463 N N . ALA A 1 177 ? 26.865 -31.375 -69.024 1.00 55.31 177 ALA A N 1
ATOM 1464 C CA . ALA A 1 177 ? 26.852 -32.792 -68.648 1.00 55.31 177 ALA A CA 1
ATOM 1465 C C . ALA A 1 177 ? 25.551 -33.503 -69.066 1.00 55.31 177 ALA A C 1
ATOM 1467 O O . ALA A 1 177 ? 25.580 -34.658 -69.491 1.00 55.31 177 ALA A O 1
ATOM 1468 N N . THR A 1 178 ? 24.412 -32.809 -69.005 1.00 53.19 178 THR A N 1
ATOM 1469 C CA . THR A 1 178 ? 23.118 -33.346 -69.460 1.00 53.19 178 THR A CA 1
ATOM 1470 C C . THR A 1 178 ? 22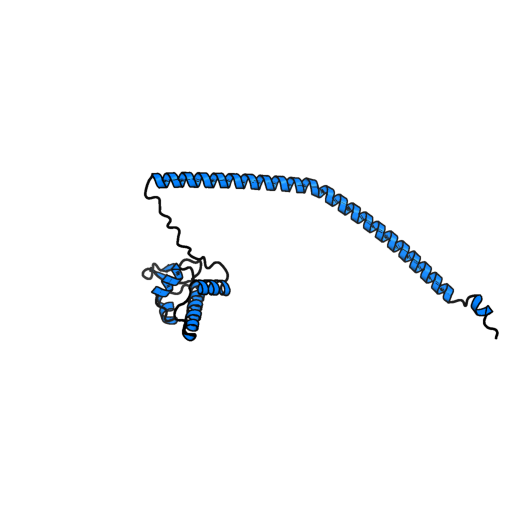.990 -33.398 -70.988 1.00 53.19 178 THR A C 1
ATOM 1472 O O . THR A 1 178 ? 22.285 -34.266 -71.504 1.00 53.19 178 THR A O 1
ATOM 1475 N N . GLU A 1 179 ? 23.717 -32.559 -71.735 1.00 50.78 179 GLU A N 1
ATOM 1476 C CA . GLU A 1 179 ? 23.856 -32.702 -73.193 1.00 50.78 179 GLU A CA 1
ATOM 1477 C C . GLU A 1 179 ? 24.759 -33.889 -73.594 1.00 50.78 179 GLU A C 1
ATOM 1479 O O . GLU A 1 179 ? 24.497 -34.538 -74.612 1.00 50.78 179 GLU A O 1
ATOM 1484 N N . GLU A 1 180 ? 25.766 -34.251 -72.787 1.00 50.28 180 GLU A N 1
ATOM 1485 C CA . GLU A 1 180 ? 26.598 -35.445 -73.026 1.00 50.28 180 GLU A CA 1
ATOM 1486 C C . GLU A 1 180 ? 25.888 -36.776 -72.692 1.00 50.28 180 GLU A C 1
ATOM 1488 O O . GLU A 1 180 ? 26.121 -37.776 -73.377 1.00 50.28 180 GLU A O 1
ATOM 1493 N N . GLU A 1 181 ? 24.956 -36.812 -71.729 1.00 46.34 181 GLU A N 1
ATOM 1494 C CA . GLU A 1 181 ? 24.152 -38.015 -71.420 1.00 46.34 181 GLU A CA 1
ATOM 1495 C C . GLU A 1 181 ? 23.115 -38.378 -72.509 1.00 46.34 181 GLU A C 1
ATOM 1497 O O . GLU A 1 181 ? 22.586 -39.494 -72.525 1.00 46.34 181 GLU A O 1
ATOM 1502 N N . GLY A 1 182 ? 22.866 -37.487 -73.476 1.00 45.97 182 GLY A N 1
ATOM 1503 C CA . GLY A 1 182 ? 21.994 -37.732 -74.632 1.00 45.97 182 GLY A CA 1
ATOM 1504 C C . GLY A 1 182 ? 22.646 -38.485 -75.802 1.00 45.97 182 GLY A C 1
ATOM 1505 O O . GLY A 1 182 ? 21.952 -38.848 -76.756 1.00 45.97 182 GLY A O 1
ATOM 1506 N N . ASN A 1 183 ? 23.957 -38.749 -75.764 1.00 48.53 183 ASN A N 1
ATOM 1507 C CA . ASN A 1 183 ? 24.680 -39.425 -76.843 1.00 48.53 183 ASN A CA 1
ATOM 1508 C C . ASN A 1 183 ? 25.321 -40.717 -76.304 1.00 48.53 183 ASN A C 1
ATOM 1510 O O . ASN A 1 183 ? 26.253 -40.639 -75.506 1.00 48.53 183 ASN A O 1
ATOM 1514 N N . PRO A 1 184 ? 24.862 -41.926 -76.694 1.00 49.22 184 PRO A N 1
ATOM 1515 C CA . PRO A 1 184 ? 25.376 -43.170 -76.131 1.00 49.22 184 PRO A CA 1
ATOM 1516 C C . PRO A 1 184 ? 26.877 -43.283 -76.408 1.00 49.22 184 PRO A C 1
ATOM 1518 O O . PRO A 1 184 ? 27.308 -43.522 -77.545 1.00 49.22 184 PRO A O 1
ATOM 1521 N N . GLY A 1 185 ? 27.648 -43.085 -75.338 1.00 43.38 185 GLY A N 1
ATOM 1522 C CA . GLY A 1 185 ? 29.095 -42.993 -75.356 1.00 43.38 185 GLY A CA 1
ATOM 1523 C C . GLY A 1 185 ? 29.750 -44.198 -76.021 1.00 43.38 185 GLY A C 1
ATOM 1524 O O . GLY A 1 185 ? 29.269 -45.331 -75.959 1.00 43.38 185 GLY A O 1
ATOM 1525 N N . PHE A 1 186 ? 30.889 -43.923 -76.648 1.00 53.31 186 PHE A N 1
ATOM 1526 C CA . PHE A 1 186 ? 31.787 -44.836 -77.357 1.00 53.31 186 PHE A CA 1
ATOM 1527 C C . PHE A 1 186 ? 31.938 -46.239 -76.717 1.00 53.31 186 PHE A C 1
ATOM 1529 O O . PHE A 1 186 ? 32.003 -47.240 -77.429 1.00 53.31 186 PHE A O 1
ATOM 1536 N N . PHE A 1 187 ? 31.891 -46.345 -75.385 1.00 50.66 187 PHE A N 1
ATOM 1537 C CA . PHE A 1 187 ? 32.005 -47.605 -74.640 1.00 50.66 187 PHE A CA 1
ATOM 1538 C C . PHE A 1 187 ? 30.747 -48.498 -74.663 1.00 50.66 187 PHE A C 1
ATOM 1540 O O . PHE A 1 187 ? 30.875 -49.721 -74.621 1.00 50.66 187 PHE A O 1
ATOM 1547 N N . ALA A 1 188 ? 29.540 -47.943 -74.823 1.00 55.19 188 ALA A N 1
ATOM 1548 C CA . ALA A 1 188 ? 28.299 -48.724 -74.918 1.00 55.19 188 ALA A CA 1
ATOM 1549 C C . ALA A 1 188 ? 28.191 -49.520 -76.235 1.00 55.19 188 ALA A C 1
ATOM 1551 O O . ALA A 1 188 ? 27.461 -50.510 -76.316 1.00 55.19 188 ALA A O 1
ATOM 1552 N N . ARG A 1 189 ? 28.951 -49.122 -77.268 1.00 54.94 189 ARG A N 1
ATOM 1553 C CA . ARG A 1 189 ? 29.063 -49.854 -78.542 1.00 54.94 189 ARG A CA 1
ATOM 1554 C C . ARG A 1 189 ? 30.092 -50.987 -78.490 1.00 54.94 189 ARG A C 1
ATOM 1556 O O . ARG A 1 189 ? 30.014 -51.891 -79.316 1.00 54.94 189 ARG A O 1
ATOM 1563 N N . LEU A 1 190 ? 31.021 -50.968 -77.529 1.00 50.22 190 LEU A N 1
ATOM 1564 C CA . LEU A 1 190 ? 32.112 -51.945 -77.440 1.00 50.22 190 LEU A CA 1
ATOM 1565 C C . LEU A 1 190 ? 31.703 -53.259 -76.747 1.00 50.22 190 LEU A C 1
ATOM 1567 O O . LEU A 1 190 ? 32.276 -54.301 -77.044 1.00 50.22 190 LEU A O 1
ATOM 1571 N N . PHE A 1 191 ? 30.696 -53.232 -75.865 1.00 57.03 191 PHE A N 1
ATOM 1572 C CA . PHE A 1 191 ? 30.300 -54.393 -75.047 1.00 57.03 191 PHE A CA 1
ATOM 1573 C C . PHE A 1 191 ? 28.970 -55.050 -75.448 1.00 57.03 191 PHE A C 1
ATOM 1575 O O . PHE A 1 191 ? 28.519 -55.984 -74.791 1.00 57.03 191 PHE A O 1
ATOM 1582 N N . LYS A 1 192 ? 28.344 -54.620 -76.551 1.00 51.97 192 LYS A N 1
ATOM 1583 C CA . LYS A 1 192 ? 27.090 -55.201 -77.059 1.00 51.97 192 LYS A CA 1
ATOM 1584 C C . LYS A 1 192 ? 27.345 -56.159 -78.227 1.00 51.97 192 LYS A C 1
ATOM 1586 O O . LYS A 1 192 ? 26.834 -55.973 -79.329 1.00 51.97 192 LYS A O 1
ATOM 1591 N N . LYS A 1 193 ? 28.183 -57.170 -77.995 1.00 45.44 193 LYS A N 1
ATOM 1592 C CA . LYS A 1 193 ? 28.292 -58.341 -78.873 1.00 45.44 193 LYS A CA 1
ATOM 1593 C C . LYS A 1 193 ? 28.687 -59.578 -78.063 1.00 45.44 193 LYS A C 1
ATOM 1595 O O . LYS A 1 193 ? 29.843 -59.981 -78.073 1.00 45.44 193 LYS A O 1
ATOM 1600 N N . HIS A 1 194 ? 27.705 -60.145 -77.371 1.00 38.88 194 HIS A N 1
ATOM 1601 C CA . HIS A 1 194 ? 27.538 -61.584 -77.185 1.00 38.88 194 HIS A CA 1
ATOM 1602 C C . HIS A 1 194 ? 26.051 -61.884 -77.033 1.00 38.88 194 HIS A C 1
ATOM 1604 O O . HIS A 1 194 ? 25.375 -61.104 -76.325 1.00 38.88 194 HIS A O 1
#

Foldseek 3Di:
DWAFPVVLCVVLVDDPVVLVVCVVQLQLHDDDFFQDPVPVRTTIHDPSSSVSSVVLSVVCVVCVVVVNPDDDPVVSLVVSCVVPNDDSPGCPDPPPPPVPPDPVVVVVVVVVVVVVVVVVVVVVVVVVVVVVVVVVVCVVVVVVVVVVVVVVVVVVVVVVVVVVVVVVVVVVVVVVVVVVVVDPDPVVVVPPDD

InterPro domains:
  IPR009061 Putative DNA-binding domain superfamily [SSF46955] (4-127)

Solvent-accessible surface area (backbone atoms only — not comparable to full-atom values): 11201 Å² total; per-residue (Å²): 123,71,46,48,51,71,57,51,31,64,75,71,71,44,56,72,71,56,54,51,53,35,54,70,50,20,65,47,40,83,69,78,80,42,56,38,76,93,55,85,50,41,48,31,35,47,62,68,32,47,56,41,50,54,48,53,51,51,54,51,53,52,34,47,75,70,71,43,88,72,84,55,67,69,59,51,51,50,54,50,34,71,74,67,54,69,71,56,51,70,59,68,66,74,75,74,82,69,69,59,91,45,73,66,54,45,50,54,50,53,52,49,52,51,50,53,51,50,54,53,49,52,54,51,53,50,52,53,49,52,51,52,53,50,49,51,51,50,66,68,47,49,63,60,52,52,53,51,52,51,52,53,48,54,53,53,50,55,53,48,53,54,49,52,50,52,48,51,52,48,55,53,48,52,54,52,52,57,60,54,74,74,48,91,50,78,67,68,70,73,74,76,81,129

pLDDT: mean 75.28, std 15.41, range [38.88, 95.0]

Sequence (194 aa):
MRVPISKITRELDIKSFQLHKWEERGWLGTEPVFKDPDNNGQRTYSKQQVERIEYIDEVIKDQRKQEIHRTDPKEMEKLLLEKFGGEVTRVESKELIVLPTTLESFQELLIQQNKEMNAMREMVDELVKGQLELKNYIEESLPGRLQLQEHDRELLLGLKETMEGRKKELDMAETAATEEEGNPGFFARLFKKH

Radius of gyration: 40.5 Å; Cα contacts (8 Å, |Δi|>4): 96; chains: 1; bounding box: 60×85×102 Å

Secondary structure (DSSP, 8-state):
--EEHHHHHHHH---HHHHHHHHHTTTT-SSPPEEEGGGTTEEEE-HHHHHHHHHHHHHHHHHHHTT--S--HHHHHHHHHHHH-S--------------SSHHHHHHHHHHHHHHHHHHHHHHHHHHHHHHHHHHHHHHHHHHHHHHHHHHHHHHHHHHHHHHHHHHHHHHHHHHHHHHTTS-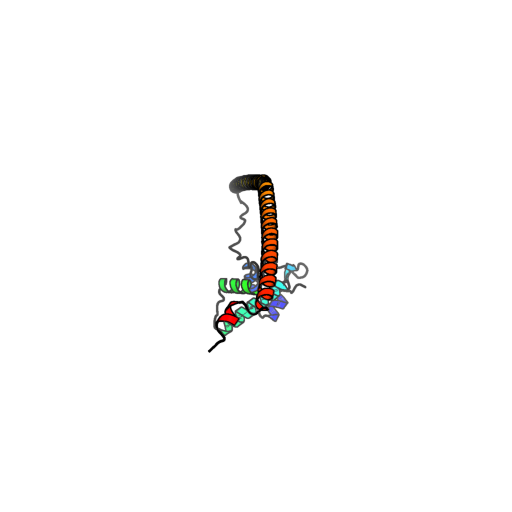-GGGGTS---